Protein AF-A0A4Q5MV81-F1 (afdb_monomer_lite)

InterPro domains:
  IPR012912 Plasmid pRiA4b, Orf3-like domain [PF07929] (51-130)
  IPR012912 Plasmid pRiA4b, Orf3-like domain [PTHR41878] (57-135)
  IPR024047 MM3350-like superfamily [G3DSA:3.10.290.30] (49-164)
  IPR024047 MM3350-like superfamily [SSF159941] (28-136)

pLDDT: mean 75.45, std 16.91, range [27.09, 96.25]

Secondary structure (DSSP, 8-state):
-PPPP-------PPPP--PPPPPSS-EEEEEEEEETT-SS--EEEEEEEGGGTGGGT--STT-EEEEEE-TTTTEEEEEEEEEEEEPPTT--SEEEEEEESPPPPTTS-HHHHHHHHHHHHH-GGGS-HHHHHHHHHHHHHH-TTS-HHHHHHHTT---HHHHHHHHTSPPPPHHHHHHHHH--STTHHHHHHHHHHTTTTS-----HHHHTTTT------------

Sequence (227 aa):
MTPRDDEPDGSREAVPSRRRTPRGEPATYRITVDLDDAEPRIWRQLAVASSLRLDALLHDVGDTLLYAYDFGDGWDHTVRLDEVLPLPDGGAPARCTAGARACPPEDCGGTGGYEDLLAAAADPARLDPDERAELDHRLAHYFPSVPRSGIAAAATEFDLDQVNTLLARPPMPKPLADLLVRAHGPGAGDLIDLIERAGLDGPVLLDTAAAARDGVTFARAALQTWP

Structure (mmCIF, N/CA/C/O backbone):
data_AF-A0A4Q5MV81-F1
#
_entry.id   AF-A0A4Q5MV81-F1
#
loop_
_atom_site.group_PDB
_atom_site.id
_atom_site.type_symbol
_atom_site.label_atom_id
_atom_site.label_alt_id
_atom_site.label_comp_id
_atom_site.label_asym_id
_atom_site.label_entity_id
_atom_site.label_seq_id
_atom_site.pdbx_PDB_ins_code
_atom_site.Cartn_x
_atom_site.Cartn_y
_atom_site.Cartn_z
_atom_site.occupancy
_atom_site.B_iso_or_equiv
_atom_site.auth_seq_id
_atom_site.auth_comp_id
_atom_site.auth_asym_id
_atom_site.auth_atom_id
_atom_site.pdbx_PDB_model_num
ATOM 1 N N . MET A 1 1 ? -49.884 47.181 -10.992 1.00 42.97 1 MET A N 1
ATOM 2 C CA . MET A 1 1 ? -48.639 46.857 -10.271 1.00 42.97 1 MET A CA 1
ATOM 3 C C . MET A 1 1 ? -49.020 45.870 -9.182 1.00 42.97 1 MET A C 1
ATOM 5 O O . MET A 1 1 ? -49.426 46.280 -8.107 1.00 42.97 1 MET A O 1
ATOM 9 N N . THR A 1 2 ? -49.071 44.587 -9.532 1.00 40.00 2 THR A N 1
ATOM 10 C CA . THR A 1 2 ? -49.373 43.483 -8.612 1.00 40.00 2 THR A CA 1
ATOM 11 C C . THR A 1 2 ? -48.047 42.894 -8.122 1.00 40.00 2 THR A C 1
ATOM 13 O O . THR A 1 2 ? -47.144 42.739 -8.950 1.00 40.00 2 THR A O 1
ATOM 16 N N . PRO A 1 3 ? -47.883 42.621 -6.816 1.00 43.41 3 PRO A N 1
ATOM 17 C CA . PRO A 1 3 ? -46.678 41.979 -6.299 1.00 43.41 3 PRO A CA 1
ATOM 18 C C . PRO A 1 3 ? -46.546 40.574 -6.895 1.00 43.41 3 PRO A C 1
ATOM 20 O O . PRO A 1 3 ? -47.551 39.892 -7.079 1.00 43.41 3 PRO A O 1
ATOM 23 N N . ARG A 1 4 ? -45.320 40.173 -7.243 1.00 42.75 4 ARG A N 1
ATOM 24 C CA . ARG A 1 4 ? -45.002 38.774 -7.544 1.00 42.75 4 ARG A CA 1
ATOM 25 C C . ARG A 1 4 ? -44.948 38.032 -6.216 1.00 42.75 4 ARG A C 1
ATOM 27 O O . ARG A 1 4 ? -44.213 38.460 -5.332 1.00 42.75 4 ARG A O 1
ATOM 34 N N . ASP A 1 5 ? -45.744 36.979 -6.107 1.00 41.53 5 ASP A N 1
ATOM 35 C CA . ASP A 1 5 ? -45.699 36.037 -4.999 1.00 41.53 5 ASP A CA 1
ATOM 36 C C . ASP A 1 5 ? -44.308 35.386 -4.942 1.00 41.53 5 ASP A C 1
ATOM 38 O O . ASP A 1 5 ? -43.823 34.843 -5.938 1.00 41.53 5 ASP A O 1
ATOM 42 N N . ASP A 1 6 ? -43.659 35.496 -3.782 1.00 47.59 6 ASP A N 1
ATOM 43 C CA . ASP A 1 6 ? -42.468 34.731 -3.425 1.00 47.59 6 ASP A CA 1
ATOM 44 C C . ASP A 1 6 ? -42.883 33.261 -3.256 1.00 47.59 6 ASP A C 1
ATOM 46 O O . ASP A 1 6 ? -43.523 32.893 -2.266 1.00 47.59 6 ASP A O 1
ATOM 50 N N . GLU A 1 7 ? -42.540 32.411 -4.225 1.00 47.38 7 GLU A N 1
ATOM 51 C CA . GLU A 1 7 ? -42.587 30.964 -4.016 1.00 47.38 7 GLU A CA 1
ATOM 52 C C . GLU A 1 7 ? -41.497 30.559 -3.010 1.00 47.38 7 GLU A C 1
ATOM 54 O O . GLU A 1 7 ? -40.344 30.984 -3.147 1.00 47.38 7 GLU A O 1
ATOM 59 N N . PRO A 1 8 ? -41.821 29.743 -1.992 1.00 45.56 8 PRO A N 1
ATOM 60 C CA . PRO A 1 8 ? -40.837 29.293 -1.026 1.00 45.56 8 PRO A CA 1
ATOM 61 C C . PRO A 1 8 ? -39.854 28.328 -1.697 1.00 45.56 8 PRO A C 1
ATOM 63 O O . PRO A 1 8 ? -40.254 27.302 -2.247 1.00 45.56 8 PRO A O 1
ATOM 66 N N . ASP A 1 9 ? -38.567 28.678 -1.619 1.00 52.47 9 ASP A N 1
ATOM 67 C CA . ASP A 1 9 ? -37.417 27.854 -2.000 1.00 52.47 9 ASP A CA 1
ATOM 68 C C . ASP A 1 9 ? -37.585 26.443 -1.426 1.00 52.47 9 ASP A C 1
ATOM 70 O O . ASP A 1 9 ? -37.546 26.229 -0.208 1.00 52.47 9 ASP A O 1
ATOM 74 N N . GLY A 1 10 ? -37.863 25.501 -2.332 1.00 43.62 10 GLY A N 1
ATOM 75 C CA . GLY A 1 10 ? -38.057 24.096 -2.035 1.00 43.62 10 GLY A CA 1
ATOM 76 C C . GLY A 1 10 ? -36.890 23.596 -1.204 1.00 43.62 10 GLY A C 1
ATOM 77 O O . GLY A 1 10 ? -3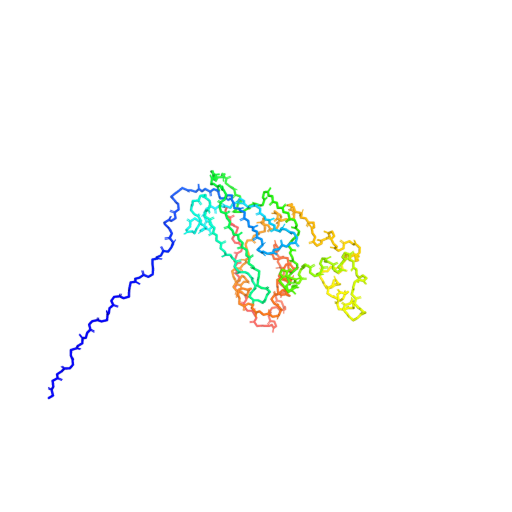5.740 23.621 -1.636 1.00 43.62 10 GLY A O 1
ATOM 78 N N . SER A 1 11 ? -37.219 23.155 0.007 1.00 46.66 11 SER A N 1
ATOM 79 C CA . SER A 1 11 ? -36.346 22.462 0.943 1.00 46.66 11 SER A CA 1
ATOM 80 C C . SER A 1 11 ? -35.286 21.638 0.212 1.00 46.66 11 SER A C 1
ATOM 82 O O . SER A 1 11 ? -35.597 20.584 -0.346 1.00 46.66 11 SER A O 1
ATOM 84 N N . ARG A 1 12 ? -34.031 22.106 0.232 1.00 47.88 12 ARG A N 1
ATOM 85 C CA . ARG A 1 12 ? -32.875 21.262 -0.075 1.00 47.88 12 ARG A CA 1
ATOM 86 C C . ARG A 1 12 ? -32.923 20.088 0.894 1.00 47.88 12 ARG A C 1
ATOM 88 O O . ARG A 1 12 ? -32.571 20.244 2.063 1.00 47.88 12 ARG A O 1
ATOM 95 N N . GLU A 1 13 ? -33.403 18.940 0.426 1.00 45.94 13 GLU A N 1
ATOM 96 C CA . GLU A 1 13 ? -33.268 17.684 1.154 1.00 45.94 13 GLU A CA 1
ATOM 97 C C . GLU A 1 13 ? -31.787 17.509 1.483 1.00 45.94 13 GLU A C 1
ATOM 99 O O . GLU A 1 13 ? -30.923 17.517 0.601 1.00 45.94 13 GLU A O 1
ATOM 104 N N . ALA A 1 14 ? -31.484 17.442 2.778 1.00 46.22 14 ALA A N 1
ATOM 105 C CA . ALA A 1 14 ? -30.131 17.213 3.240 1.00 46.22 14 ALA A CA 1
ATOM 106 C C . ALA A 1 14 ? -29.665 15.873 2.665 1.00 46.22 14 ALA A C 1
ATOM 108 O O . ALA A 1 14 ? -30.310 14.848 2.890 1.00 46.22 14 ALA A O 1
ATOM 109 N N . VAL A 1 15 ? -28.552 15.884 1.923 1.00 50.09 15 VAL A N 1
ATOM 110 C CA . VAL A 1 15 ? -27.925 14.654 1.430 1.00 50.09 15 VAL A CA 1
ATOM 111 C C . VAL A 1 15 ? -27.736 13.733 2.638 1.00 50.09 15 VAL A C 1
ATOM 113 O O . VAL A 1 15 ? -27.085 14.153 3.602 1.00 50.09 15 VAL A O 1
ATOM 116 N N . PRO A 1 16 ? -28.320 12.521 2.647 1.00 45.12 16 PRO A N 1
ATOM 117 C CA . PRO A 1 16 ? -28.262 11.664 3.813 1.00 45.12 16 PRO A CA 1
ATOM 118 C C . PRO A 1 16 ? -26.800 11.387 4.139 1.00 45.12 16 PRO A C 1
ATOM 120 O O . PRO A 1 16 ? -26.030 10.879 3.320 1.00 45.12 16 PRO A O 1
ATOM 123 N N . SER A 1 17 ? -26.418 11.767 5.353 1.00 56.69 17 SER A N 1
ATOM 124 C CA . SER A 1 17 ? -25.126 11.436 5.925 1.00 56.69 17 SER A CA 1
ATOM 125 C C . SER A 1 17 ? -24.959 9.917 5.879 1.00 56.69 17 SER A C 1
ATOM 127 O O . SER A 1 17 ? -25.587 9.202 6.655 1.00 56.69 17 SER A O 1
ATOM 129 N N . ARG A 1 18 ? -24.082 9.418 4.997 1.00 60.47 18 ARG A N 1
ATOM 130 C CA . ARG A 1 18 ? -23.662 8.003 4.989 1.00 60.47 18 ARG A CA 1
ATOM 131 C C . ARG A 1 18 ? -22.844 7.628 6.231 1.00 60.47 18 ARG A C 1
ATOM 133 O O . ARG A 1 18 ? -22.538 6.458 6.423 1.00 60.47 18 ARG A O 1
ATOM 140 N N . ARG A 1 19 ? -22.472 8.611 7.061 1.00 58.44 19 ARG A N 1
ATOM 141 C CA . ARG A 1 19 ? -21.721 8.387 8.298 1.00 58.44 19 ARG A CA 1
ATOM 142 C C . ARG A 1 19 ? -22.642 7.763 9.333 1.00 58.44 19 ARG A C 1
ATOM 144 O O . ARG A 1 19 ? -23.637 8.372 9.730 1.00 58.44 19 ARG A O 1
ATOM 151 N N . ARG A 1 20 ? -22.289 6.552 9.748 1.00 69.62 20 ARG A N 1
ATOM 152 C CA . ARG A 1 20 ? -22.959 5.825 10.826 1.00 69.62 20 ARG A CA 1
ATOM 153 C C . ARG A 1 20 ? -22.463 6.330 12.180 1.00 69.62 20 ARG A C 1
ATOM 155 O O . ARG A 1 20 ? -21.411 6.969 12.274 1.00 69.62 20 ARG A O 1
ATOM 162 N N . THR A 1 21 ? -23.238 6.069 13.229 1.00 72.62 21 THR A N 1
ATOM 163 C CA . THR A 1 21 ? -22.796 6.356 14.597 1.00 72.62 21 THR A CA 1
ATOM 164 C C . THR A 1 21 ? -21.586 5.470 14.926 1.00 72.62 21 THR A C 1
ATOM 166 O O . THR A 1 21 ? -21.658 4.270 14.662 1.00 72.62 21 THR A O 1
ATOM 169 N N . PRO A 1 22 ? -20.499 6.033 15.490 1.00 70.88 22 PRO A N 1
ATOM 170 C CA . PRO A 1 22 ? -19.331 5.271 15.942 1.00 70.88 22 PRO A CA 1
ATOM 171 C C . PRO A 1 22 ? -19.699 4.121 16.890 1.00 70.88 22 PRO A C 1
ATOM 173 O O . PRO A 1 22 ? -20.702 4.205 17.609 1.00 70.88 22 PRO A O 1
ATOM 176 N N . ARG A 1 23 ? -18.877 3.065 16.938 1.00 72.56 23 ARG A N 1
ATOM 177 C CA . ARG A 1 23 ? -19.124 1.933 17.850 1.00 72.56 23 ARG A CA 1
ATOM 178 C C . ARG A 1 23 ? -18.952 2.365 19.308 1.00 72.56 23 ARG A C 1
ATOM 180 O O . ARG A 1 23 ? -18.064 3.142 19.643 1.00 72.56 23 ARG A O 1
ATOM 187 N N . GLY A 1 24 ? -19.798 1.817 20.183 1.00 76.06 24 GLY A N 1
ATOM 188 C CA . GLY A 1 24 ? -19.735 2.080 21.625 1.00 76.06 24 GLY A CA 1
ATOM 189 C C . GLY A 1 24 ? -18.599 1.347 22.348 1.00 76.06 24 GLY A C 1
ATOM 190 O O . GLY A 1 24 ? -18.092 1.852 23.344 1.00 76.06 24 GLY A O 1
ATOM 191 N N . GLU A 1 25 ? -18.182 0.184 21.839 1.00 81.69 25 GLU A N 1
ATOM 192 C CA . GLU A 1 25 ? -17.104 -0.634 22.410 1.00 81.69 25 GLU A CA 1
ATOM 193 C C . GLU A 1 25 ? -15.893 -0.687 21.458 1.00 81.69 25 GLU A C 1
ATOM 195 O O . GLU A 1 25 ? -16.092 -0.846 20.244 1.00 81.69 25 GLU A O 1
ATOM 200 N N . PRO A 1 26 ? -14.649 -0.579 21.972 1.00 84.19 26 PRO A N 1
ATOM 201 C CA . PRO A 1 26 ? -13.437 -0.733 21.169 1.00 84.19 26 PRO A CA 1
ATOM 202 C C . PRO A 1 26 ? -13.342 -2.118 20.520 1.00 84.19 26 PRO A C 1
ATOM 204 O O . PRO A 1 26 ? -13.618 -3.135 21.152 1.00 84.19 26 PRO A O 1
ATOM 207 N N . ALA A 1 27 ? -12.902 -2.160 19.266 1.00 86.12 27 ALA A N 1
ATOM 208 C CA . ALA A 1 27 ? -12.723 -3.394 18.512 1.00 86.12 27 ALA A CA 1
ATOM 209 C C . ALA A 1 27 ? -11.489 -3.313 17.603 1.00 86.12 27 ALA A C 1
ATOM 211 O O . ALA A 1 27 ? -10.970 -2.233 17.322 1.00 86.12 27 ALA A O 1
ATOM 212 N N . THR A 1 28 ? -11.039 -4.464 17.119 1.00 87.50 28 THR A N 1
ATOM 213 C CA . THR A 1 28 ? -10.080 -4.581 16.022 1.00 87.50 28 THR A CA 1
ATOM 214 C C . THR A 1 28 ? -10.826 -4.939 14.745 1.00 87.50 28 THR A C 1
ATOM 216 O O . THR A 1 28 ? -11.588 -5.899 14.702 1.00 87.50 28 THR A O 1
ATOM 219 N N . TYR A 1 29 ? -10.588 -4.187 13.683 1.00 88.31 29 TYR A N 1
ATOM 220 C CA . TYR A 1 29 ? -11.053 -4.477 12.337 1.00 88.31 29 TYR A CA 1
ATOM 221 C C . TYR A 1 29 ? -9.977 -5.212 11.571 1.00 88.31 29 TYR A C 1
ATOM 223 O O . TYR A 1 29 ? -8.864 -4.715 11.434 1.00 88.31 29 TYR A O 1
ATOM 231 N N . ARG A 1 30 ? -10.311 -6.384 11.043 1.00 92.75 30 ARG A N 1
ATOM 232 C CA . ARG A 1 30 ? -9.493 -7.045 10.038 1.00 92.75 30 ARG A CA 1
ATOM 233 C C . ARG A 1 30 ? -9.977 -6.578 8.676 1.00 92.75 30 ARG A C 1
ATOM 235 O O . ARG A 1 30 ? -11.079 -6.934 8.264 1.00 92.75 30 ARG A O 1
ATOM 242 N N . ILE A 1 31 ? -9.173 -5.762 8.011 1.00 92.44 31 ILE A N 1
ATOM 243 C CA . ILE A 1 31 ? -9.464 -5.220 6.688 1.00 92.44 31 ILE A CA 1
ATOM 244 C C . ILE A 1 31 ? -8.526 -5.818 5.645 1.00 92.44 31 ILE A C 1
ATOM 246 O O . ILE A 1 31 ? -7.359 -6.074 5.941 1.00 92.44 31 ILE A O 1
ATOM 250 N N . THR A 1 32 ? -9.017 -6.005 4.428 1.00 95.44 32 THR A N 1
ATOM 251 C CA . THR A 1 32 ? -8.178 -6.226 3.248 1.00 95.44 32 THR A CA 1
ATOM 252 C C . THR A 1 32 ? -8.108 -4.929 2.456 1.00 95.44 32 THR A C 1
ATOM 254 O O . THR A 1 32 ? -9.134 -4.287 2.260 1.00 95.44 32 THR A O 1
ATOM 257 N N . VAL A 1 33 ? -6.907 -4.549 2.036 1.00 93.62 33 VAL A N 1
ATOM 258 C CA . VAL A 1 33 ? -6.652 -3.454 1.101 1.00 93.62 33 VAL A CA 1
ATOM 259 C C . VAL A 1 33 ? -6.071 -4.061 -0.164 1.00 93.62 33 VAL A C 1
ATOM 261 O O . VAL A 1 33 ? -5.050 -4.746 -0.085 1.00 93.62 33 VAL A O 1
ATOM 264 N N . ASP A 1 34 ? -6.696 -3.844 -1.306 1.00 93.69 34 ASP A N 1
ATOM 265 C CA . ASP A 1 34 ? -6.202 -4.289 -2.602 1.00 93.69 34 ASP A CA 1
ATOM 266 C C . ASP A 1 34 ? -6.141 -3.162 -3.617 1.00 93.69 34 ASP A C 1
ATOM 268 O O . ASP A 1 34 ? -6.904 -2.210 -3.533 1.00 93.69 34 ASP A O 1
ATOM 272 N N . LEU A 1 35 ? -5.173 -3.269 -4.524 1.00 90.38 35 LEU A N 1
ATOM 273 C CA . LEU A 1 35 ? -4.995 -2.333 -5.621 1.00 90.38 35 LEU A CA 1
ATOM 274 C C . LEU A 1 35 ? -5.846 -2.795 -6.803 1.00 90.38 35 LEU A C 1
ATOM 276 O O . LEU A 1 35 ? -5.684 -3.931 -7.265 1.00 90.38 35 LEU A O 1
ATOM 280 N N . ASP A 1 36 ? -6.753 -1.934 -7.247 1.00 87.56 36 ASP A N 1
ATOM 281 C CA . ASP A 1 36 ? -7.665 -2.228 -8.343 1.00 87.56 36 ASP A CA 1
ATOM 282 C C . ASP A 1 36 ? -6.889 -2.311 -9.670 1.00 87.56 36 ASP A C 1
ATOM 284 O O . ASP A 1 36 ? -5.847 -1.680 -9.861 1.00 87.56 36 ASP A O 1
ATOM 288 N N . ASP A 1 37 ? -7.375 -3.175 -10.563 1.00 87.62 37 ASP A N 1
ATOM 289 C CA . ASP A 1 37 ? -6.822 -3.461 -11.895 1.00 87.62 37 ASP A CA 1
ATOM 290 C C . ASP A 1 37 ? -5.381 -4.001 -11.945 1.00 87.62 37 ASP A C 1
ATOM 292 O O . ASP A 1 37 ? -4.889 -4.302 -13.026 1.00 87.62 37 ASP A O 1
ATOM 296 N N . ALA A 1 38 ? -4.708 -4.184 -10.805 1.00 86.12 38 ALA A N 1
ATOM 297 C CA . ALA A 1 38 ? -3.328 -4.655 -10.775 1.00 86.12 38 ALA A CA 1
ATOM 298 C C . ALA A 1 38 ? -3.203 -6.139 -11.127 1.00 86.12 38 ALA A C 1
ATOM 300 O O . ALA A 1 38 ? -3.615 -7.018 -10.354 1.00 86.12 38 ALA A O 1
ATOM 301 N N . GLU A 1 39 ? -2.531 -6.430 -12.241 1.00 82.62 39 GLU A N 1
ATOM 302 C CA . GLU A 1 39 ? -2.215 -7.784 -12.655 1.00 82.62 39 GLU A CA 1
ATOM 303 C C . GLU A 1 39 ? -0.718 -8.108 -12.542 1.00 82.62 39 GLU A C 1
ATOM 305 O O . GLU A 1 39 ? 0.131 -7.531 -13.220 1.00 82.62 39 GLU A O 1
ATOM 310 N N . PRO A 1 40 ? -0.346 -9.114 -11.729 1.00 81.50 40 PRO A N 1
ATOM 311 C CA . PRO A 1 40 ? -1.187 -9.918 -10.837 1.00 81.50 40 PRO A CA 1
ATOM 312 C C . PRO A 1 40 ? -1.459 -9.216 -9.490 1.00 81.50 40 PRO A C 1
ATOM 314 O O . PRO A 1 40 ? -0.603 -8.498 -8.979 1.00 81.50 40 PRO A O 1
ATOM 317 N N . ARG A 1 41 ? -2.607 -9.530 -8.867 1.00 90.69 41 ARG A N 1
ATOM 318 C CA . ARG A 1 41 ? -3.162 -8.851 -7.675 1.00 90.69 41 ARG A CA 1
ATOM 319 C C . ARG A 1 41 ? -2.145 -8.509 -6.580 1.00 90.69 41 ARG A C 1
ATOM 321 O O . ARG A 1 41 ? -1.522 -9.409 -6.002 1.00 90.69 41 ARG A O 1
ATOM 328 N N . ILE A 1 42 ? -2.103 -7.231 -6.208 1.00 90.25 42 ILE A N 1
ATOM 329 C CA . ILE A 1 42 ? -1.347 -6.680 -5.073 1.00 90.25 42 ILE A CA 1
ATOM 330 C C . ILE A 1 42 ? -2.318 -6.383 -3.925 1.00 90.25 42 ILE A C 1
ATOM 332 O O . ILE A 1 42 ? -3.347 -5.744 -4.134 1.00 90.25 42 ILE A O 1
ATOM 336 N N . TRP A 1 43 ? -2.032 -6.872 -2.711 1.00 96.00 43 TRP A N 1
ATOM 337 C CA . TRP A 1 43 ? -2.953 -6.699 -1.574 1.00 96.00 43 TRP A CA 1
ATOM 338 C C . TRP A 1 43 ? -2.292 -6.852 -0.196 1.00 96.00 43 TRP A C 1
ATOM 340 O O . TRP A 1 43 ? -1.236 -7.480 -0.056 1.00 96.00 43 TRP A O 1
ATOM 350 N N . ARG A 1 44 ? -2.942 -6.311 0.841 1.00 95.25 44 ARG A N 1
ATOM 351 C CA . ARG A 1 44 ? -2.574 -6.396 2.266 1.00 95.25 44 ARG A CA 1
ATOM 352 C C . ARG A 1 44 ? -3.784 -6.759 3.116 1.00 95.25 44 ARG A C 1
ATOM 354 O O . ARG A 1 44 ? -4.889 -6.318 2.833 1.00 95.25 44 ARG A O 1
ATOM 361 N N . GLN A 1 45 ? -3.567 -7.490 4.203 1.00 95.25 45 GLN A N 1
ATOM 362 C CA . GLN A 1 45 ? -4.534 -7.613 5.289 1.00 95.25 45 GLN A CA 1
ATOM 363 C C . GLN A 1 45 ? -3.990 -6.933 6.538 1.00 95.25 45 GLN A C 1
ATOM 365 O O . GLN A 1 45 ? -2.850 -7.176 6.945 1.00 95.25 45 GLN A O 1
ATOM 370 N N . LEU A 1 46 ? -4.812 -6.076 7.133 1.00 92.00 46 LEU A N 1
ATOM 371 C CA . LEU A 1 46 ? -4.466 -5.252 8.279 1.00 92.00 46 LEU A CA 1
ATOM 372 C C . LEU A 1 46 ? -5.447 -5.521 9.420 1.00 92.00 46 LEU A C 1
ATOM 374 O O . LEU A 1 46 ? -6.654 -5.568 9.212 1.00 92.00 46 LEU A O 1
ATOM 378 N N . ALA A 1 47 ? -4.930 -5.655 10.634 1.00 89.75 47 ALA A N 1
ATOM 379 C CA . ALA A 1 47 ? -5.687 -5.556 11.872 1.00 89.75 47 ALA A CA 1
ATOM 380 C C . ALA A 1 47 ? -5.565 -4.117 12.387 1.00 89.75 47 ALA A C 1
ATOM 382 O O . ALA A 1 47 ? -4.458 -3.681 12.691 1.00 89.75 47 ALA A O 1
ATOM 383 N N . VAL A 1 48 ? -6.671 -3.380 12.458 1.00 87.62 48 VAL A N 1
ATOM 384 C CA . VAL A 1 48 ? -6.714 -1.935 12.720 1.00 87.62 48 VAL A CA 1
ATOM 385 C C . VAL A 1 48 ? -7.644 -1.643 13.893 1.00 87.62 48 VAL A C 1
ATOM 387 O O . VAL A 1 48 ? -8.748 -2.175 13.954 1.00 87.62 48 VAL A O 1
ATOM 390 N N . ALA A 1 49 ? -7.236 -0.807 14.844 1.00 83.19 49 ALA A N 1
ATOM 391 C CA . ALA A 1 49 ? -8.105 -0.424 15.955 1.00 83.19 49 ALA A CA 1
ATOM 392 C C . ALA A 1 49 ? -9.281 0.447 15.472 1.00 83.19 49 ALA A C 1
ATOM 394 O O . ALA A 1 49 ? -9.094 1.401 14.714 1.00 83.19 49 ALA A O 1
ATOM 395 N N . SER A 1 50 ? -10.495 0.182 15.964 1.00 78.75 50 SER A N 1
ATOM 396 C CA . SER A 1 50 ? -11.706 0.943 15.613 1.00 78.75 50 SER A CA 1
ATOM 397 C C . SER A 1 50 ? -11.620 2.425 16.006 1.00 78.75 50 SER A C 1
ATOM 399 O O . SER A 1 50 ? -12.296 3.267 15.420 1.00 78.75 50 SER A O 1
ATOM 401 N N . SER A 1 51 ? -10.735 2.773 16.946 1.00 74.56 51 SER A N 1
ATOM 402 C CA . SER A 1 51 ? -10.442 4.151 17.358 1.00 74.56 51 SER A CA 1
ATOM 403 C C . SER A 1 51 ? -9.848 5.025 16.247 1.00 74.56 51 SER A C 1
ATOM 405 O O . SER A 1 51 ? -9.932 6.250 16.342 1.00 74.56 51 SER A O 1
ATOM 407 N N . LEU A 1 52 ? -9.331 4.436 15.159 1.00 68.88 52 LEU A N 1
ATOM 408 C CA . LEU A 1 52 ? -8.860 5.156 13.967 1.00 68.88 52 LEU A CA 1
ATOM 409 C C . LEU A 1 52 ? -9.997 5.734 13.099 1.00 68.88 52 LEU A C 1
ATOM 411 O O . LEU A 1 52 ? -9.774 6.130 11.960 1.00 68.88 52 LEU A O 1
ATOM 415 N N . ARG A 1 53 ? -11.222 5.820 13.638 1.00 72.94 53 ARG A N 1
ATOM 416 C CA . ARG A 1 53 ? -12.428 6.397 13.010 1.00 72.94 53 ARG A CA 1
ATOM 417 C C . ARG A 1 53 ? -12.890 5.692 11.734 1.00 72.94 53 ARG A C 1
ATOM 419 O O . ARG A 1 53 ? -13.825 6.165 11.086 1.00 72.94 53 ARG A O 1
ATOM 426 N N . LEU A 1 54 ? -12.288 4.547 11.404 1.00 72.25 54 LEU A N 1
ATOM 427 C CA . LEU A 1 54 ? -12.796 3.638 10.378 1.00 72.25 54 LEU A CA 1
ATOM 428 C C . LEU A 1 54 ? -14.199 3.142 10.728 1.00 72.25 54 LEU A C 1
ATOM 430 O O . LEU A 1 54 ? -14.984 2.891 9.828 1.00 72.25 54 LEU A O 1
ATOM 434 N N . ASP A 1 55 ? -14.545 3.082 12.013 1.00 69.94 55 ASP A N 1
ATOM 435 C CA . ASP A 1 55 ? -15.850 2.644 12.514 1.00 69.94 55 ASP A CA 1
ATOM 436 C C . ASP A 1 55 ? -17.034 3.509 12.060 1.00 69.94 55 ASP A C 1
ATOM 438 O O . ASP A 1 55 ? -18.176 3.052 12.054 1.00 69.94 55 ASP A O 1
ATOM 442 N N . ALA A 1 56 ? -16.771 4.746 11.632 1.00 72.19 56 ALA A N 1
ATOM 443 C CA . ALA A 1 56 ? -17.781 5.629 11.059 1.00 72.19 56 ALA A CA 1
ATOM 444 C C . ALA A 1 56 ? -18.083 5.346 9.572 1.00 72.19 56 ALA A C 1
ATOM 446 O O . ALA A 1 56 ? -19.096 5.839 9.063 1.00 72.19 56 ALA A O 1
ATOM 447 N N . LEU A 1 57 ? -17.203 4.612 8.876 1.00 76.25 57 LEU A N 1
ATOM 448 C CA . LEU A 1 57 ? -17.288 4.323 7.435 1.00 76.25 57 LEU A CA 1
ATOM 449 C C . LEU A 1 57 ? -17.434 2.824 7.135 1.00 76.25 57 LEU A C 1
ATOM 451 O O . LEU A 1 57 ? -18.192 2.465 6.242 1.00 76.25 57 LEU A O 1
ATOM 455 N N . LEU A 1 58 ? -16.732 1.975 7.885 1.00 83.38 58 LEU A N 1
ATOM 456 C CA . LEU A 1 58 ? -16.724 0.519 7.797 1.00 83.38 58 LEU A CA 1
ATOM 457 C C . LEU A 1 58 ? -17.239 -0.031 9.131 1.00 83.38 58 LEU A C 1
ATOM 459 O O . LEU A 1 58 ? -16.505 -0.079 10.117 1.00 83.38 58 LEU A O 1
ATOM 463 N N . HIS A 1 59 ? -18.518 -0.386 9.184 1.00 81.00 59 HIS A N 1
ATOM 464 C CA . HIS A 1 59 ? -19.186 -0.796 10.418 1.00 81.00 59 HIS A CA 1
ATOM 465 C C . HIS A 1 59 ? -19.518 -2.291 10.427 1.00 81.00 59 HIS A C 1
ATOM 467 O O . HIS A 1 59 ? -19.309 -2.958 11.446 1.00 81.00 59 HIS A O 1
ATOM 473 N N . ASP A 1 60 ? -20.019 -2.810 9.306 1.00 86.56 60 ASP A N 1
ATOM 474 C CA . ASP A 1 60 ? -20.454 -4.195 9.157 1.00 86.56 60 ASP A CA 1
ATOM 475 C C . ASP A 1 60 ? -19.462 -4.989 8.300 1.00 86.56 60 ASP A C 1
ATOM 477 O O . ASP A 1 60 ? -18.853 -4.466 7.367 1.00 86.56 60 ASP A O 1
ATOM 481 N N . VAL A 1 61 ? -19.300 -6.280 8.603 1.00 91.31 61 VAL A N 1
ATOM 482 C CA . VAL A 1 61 ? -18.488 -7.177 7.768 1.00 91.31 61 VAL A CA 1
ATOM 483 C C . VAL A 1 61 ? -19.027 -7.168 6.338 1.00 91.31 61 VAL A C 1
ATOM 485 O O . VAL A 1 61 ? -20.219 -7.374 6.116 1.00 91.31 61 VAL A O 1
ATOM 488 N N . GLY A 1 62 ? -18.131 -6.951 5.379 1.00 90.31 62 GLY A N 1
ATOM 489 C CA . GLY A 1 62 ? -18.452 -6.771 3.968 1.00 90.31 62 GLY A CA 1
ATOM 490 C C . GLY A 1 62 ? -18.543 -5.310 3.522 1.00 90.31 62 GLY A C 1
ATOM 491 O O . GLY A 1 62 ? -18.565 -5.084 2.315 1.00 90.31 62 GLY A O 1
ATOM 492 N N . ASP A 1 63 ? -18.546 -4.332 4.438 1.00 91.19 63 ASP A N 1
ATOM 493 C CA . ASP A 1 63 ? -18.444 -2.916 4.069 1.00 91.19 63 ASP A CA 1
ATOM 494 C C . ASP A 1 63 ? -17.144 -2.670 3.281 1.00 91.19 63 ASP A C 1
ATOM 496 O O . ASP A 1 63 ? -16.073 -3.181 3.630 1.00 91.19 63 ASP A O 1
ATOM 500 N N . THR A 1 64 ? -17.247 -1.869 2.219 1.00 92.25 64 THR A N 1
ATOM 501 C CA . THR A 1 64 ? -16.140 -1.518 1.321 1.00 92.25 64 THR A CA 1
ATOM 502 C C . THR A 1 64 ? -15.993 -0.008 1.184 1.00 92.25 64 THR A C 1
ATOM 504 O O . THR A 1 64 ? -16.987 0.714 1.072 1.00 92.25 64 THR A O 1
ATOM 507 N N . LEU A 1 65 ? -14.753 0.463 1.105 1.00 90.44 65 LEU A N 1
ATOM 508 C CA . LEU A 1 65 ? -14.383 1.840 0.810 1.00 90.44 65 LEU A CA 1
ATOM 509 C C . LEU A 1 65 ? -13.403 1.857 -0.362 1.00 90.44 65 LEU A C 1
ATOM 511 O O . LEU A 1 65 ? -12.448 1.092 -0.365 1.00 90.44 65 LEU A O 1
ATOM 515 N N . LEU A 1 66 ? -13.635 2.748 -1.323 1.00 88.94 66 LEU A N 1
ATOM 516 C CA . LEU A 1 66 ? -12.659 3.059 -2.362 1.00 88.94 66 LEU A CA 1
ATOM 517 C C . LEU A 1 66 ? -11.746 4.180 -1.860 1.00 88.94 66 LEU A C 1
ATOM 519 O O . LEU A 1 66 ? -12.229 5.207 -1.369 1.00 88.94 66 LEU A O 1
ATOM 523 N N . TYR A 1 67 ? -10.445 3.977 -1.981 1.00 86.44 67 TYR A N 1
ATOM 524 C CA . TYR A 1 67 ? -9.413 4.937 -1.641 1.00 86.44 67 TYR A CA 1
ATOM 525 C C . TYR A 1 67 ? -8.573 5.233 -2.883 1.00 86.44 67 TYR A C 1
ATOM 527 O O . TYR A 1 67 ? -7.668 4.482 -3.227 1.00 86.44 67 TYR A O 1
ATOM 535 N N . ALA A 1 68 ? -8.895 6.347 -3.537 1.00 85.25 68 ALA A N 1
ATOM 536 C CA . ALA A 1 68 ? -8.084 6.896 -4.612 1.00 85.25 68 ALA A CA 1
ATOM 537 C C . ALA A 1 68 ? -6.870 7.617 -4.009 1.00 85.25 68 ALA A C 1
ATOM 539 O O . ALA A 1 68 ? -7.023 8.555 -3.215 1.00 85.25 68 ALA A O 1
ATOM 540 N N . TYR A 1 69 ? -5.682 7.165 -4.384 1.00 81.19 69 TYR A N 1
ATOM 541 C CA . TYR A 1 69 ? -4.386 7.706 -4.001 1.00 81.19 69 TYR A CA 1
ATOM 542 C C . TYR A 1 69 ? -3.642 8.176 -5.246 1.00 81.19 69 TYR A C 1
ATOM 544 O O . TYR A 1 69 ? -3.811 7.595 -6.309 1.00 81.19 69 TYR A O 1
ATOM 552 N N . ASP A 1 70 ? -2.843 9.233 -5.086 1.00 73.50 70 ASP A N 1
ATOM 553 C CA . ASP A 1 70 ? -2.088 9.882 -6.157 1.00 73.50 70 ASP A CA 1
ATOM 554 C C . ASP A 1 70 ? -2.937 10.203 -7.400 1.00 73.50 70 ASP A C 1
ATOM 556 O O . ASP A 1 70 ? -3.121 9.396 -8.301 1.00 73.50 70 ASP A O 1
ATOM 560 N N . PHE A 1 71 ? -3.459 11.426 -7.486 1.00 75.25 71 PHE A N 1
ATOM 561 C CA . PHE A 1 71 ? -4.261 11.829 -8.647 1.00 75.25 71 PHE A CA 1
ATOM 562 C C . PHE A 1 71 ? -3.447 12.006 -9.940 1.00 75.25 71 PHE A C 1
ATOM 564 O O . PHE A 1 71 ? -4.049 12.295 -10.975 1.00 75.25 71 PHE A O 1
ATOM 571 N N . GLY A 1 72 ? -2.116 11.886 -9.887 1.00 78.19 72 GLY A N 1
ATOM 572 C CA . GLY A 1 72 ? -1.272 11.770 -11.072 1.00 78.19 72 GLY A CA 1
ATOM 573 C C . GLY A 1 72 ? -1.372 10.371 -11.671 1.00 78.19 72 GLY A C 1
ATOM 574 O O . GLY A 1 72 ? -1.886 10.220 -12.779 1.00 78.19 72 GLY A O 1
ATOM 575 N N . ASP A 1 73 ? -0.932 9.367 -10.912 1.00 81.19 73 ASP A N 1
ATOM 576 C CA . ASP A 1 73 ? -0.876 7.966 -11.350 1.00 81.19 73 ASP A CA 1
ATOM 577 C C . ASP A 1 73 ? -2.223 7.225 -11.271 1.00 81.19 73 ASP A C 1
ATOM 579 O O . ASP A 1 73 ? -2.443 6.254 -11.993 1.00 81.19 73 ASP A O 1
ATOM 583 N N . GLY A 1 74 ? -3.149 7.698 -10.437 1.00 83.88 74 GLY A N 1
ATOM 584 C CA . GLY A 1 74 ? -4.514 7.186 -10.326 1.00 83.88 74 GLY A CA 1
ATOM 585 C C . GLY A 1 74 ? -4.612 5.832 -9.624 1.00 83.88 74 GLY A C 1
ATOM 586 O O . GLY A 1 74 ? -5.272 4.930 -10.133 1.00 83.88 74 GLY A O 1
ATOM 587 N N . TRP A 1 75 ? -3.970 5.666 -8.466 1.00 86.38 75 TRP A N 1
ATOM 588 C CA . TRP A 1 75 ? -4.017 4.410 -7.715 1.00 86.38 75 TRP A CA 1
ATOM 589 C C . TRP A 1 75 ? -5.335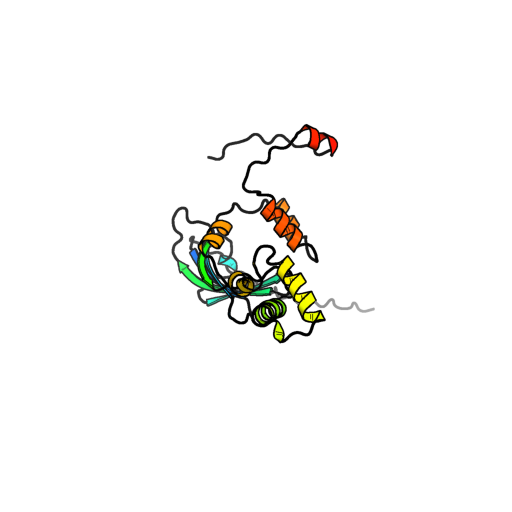 4.238 -6.960 1.00 86.38 75 TRP A C 1
ATOM 591 O O . TRP A 1 75 ? -5.540 4.804 -5.882 1.00 86.38 75 TRP A O 1
ATOM 601 N N . ASP A 1 76 ? -6.207 3.382 -7.474 1.00 90.00 76 ASP A N 1
ATOM 602 C CA . ASP A 1 76 ? -7.456 3.027 -6.811 1.00 90.00 76 ASP A CA 1
ATOM 603 C C . ASP A 1 76 ? -7.273 1.814 -5.894 1.00 90.00 76 ASP A C 1
ATOM 605 O O . ASP A 1 76 ? -6.852 0.738 -6.314 1.00 90.00 76 ASP A O 1
ATOM 609 N N . HIS A 1 77 ? -7.574 1.994 -4.608 1.00 90.56 77 HIS A N 1
ATOM 610 C CA . HIS A 1 77 ? -7.508 0.929 -3.616 1.00 90.56 77 HIS A CA 1
ATOM 611 C C . HIS A 1 77 ? -8.900 0.566 -3.112 1.00 90.56 77 HIS A C 1
ATOM 613 O O . HIS A 1 77 ? -9.629 1.418 -2.596 1.00 90.56 77 HIS A O 1
ATOM 619 N N . THR A 1 78 ? -9.227 -0.717 -3.113 1.00 93.81 78 THR A N 1
ATOM 620 C CA . THR A 1 78 ? -10.392 -1.238 -2.406 1.00 93.81 78 THR A CA 1
ATOM 621 C C . THR A 1 78 ? -10.011 -1.603 -0.971 1.00 93.81 78 THR A C 1
ATOM 623 O O . THR A 1 78 ? -9.103 -2.387 -0.723 1.00 93.81 78 THR A O 1
ATOM 626 N N . VAL A 1 79 ? -10.720 -1.046 0.012 1.00 93.44 79 VAL A N 1
ATOM 627 C CA . VAL A 1 79 ? -10.588 -1.367 1.441 1.00 93.44 79 VAL A CA 1
ATOM 628 C C . VAL A 1 79 ? -11.855 -2.066 1.913 1.00 93.44 79 VAL A C 1
ATOM 630 O O . VAL A 1 79 ? -12.920 -1.455 1.953 1.00 93.44 79 VAL A O 1
ATOM 633 N N . ARG A 1 80 ? -11.761 -3.330 2.325 1.00 94.75 80 ARG A N 1
ATOM 634 C CA . ARG A 1 80 ? -12.906 -4.141 2.764 1.00 94.75 80 ARG A CA 1
ATOM 635 C C . ARG A 1 80 ? -12.776 -4.591 4.210 1.00 94.75 80 ARG A C 1
ATOM 637 O O . ARG A 1 80 ? -11.744 -5.139 4.584 1.00 94.75 80 ARG A O 1
ATOM 644 N N . LEU A 1 81 ? -13.842 -4.452 4.999 1.00 94.38 81 LEU A N 1
ATOM 645 C CA . LEU A 1 81 ? -13.936 -5.032 6.341 1.00 94.38 81 LEU A CA 1
ATOM 646 C C . LEU A 1 81 ? -14.254 -6.529 6.264 1.00 94.38 81 LEU A C 1
ATOM 648 O O . LEU A 1 81 ? -15.374 -6.916 5.945 1.00 94.38 81 LEU A O 1
ATOM 652 N N . ASP A 1 82 ? -13.280 -7.379 6.582 1.00 94.31 82 ASP A N 1
ATOM 653 C CA . ASP A 1 82 ? -13.448 -8.834 6.545 1.00 94.31 82 ASP A CA 1
ATOM 654 C C . ASP A 1 82 ? -13.944 -9.409 7.881 1.00 94.31 82 ASP A C 1
ATOM 656 O O . ASP A 1 82 ? -14.642 -10.421 7.888 1.00 94.31 82 ASP A O 1
ATOM 660 N N . GLU A 1 83 ? -13.556 -8.822 9.018 1.00 92.88 83 GLU A N 1
ATOM 661 C CA . GLU A 1 83 ? -13.952 -9.300 10.352 1.00 92.88 83 GLU A CA 1
ATOM 662 C C . GLU A 1 83 ? -13.797 -8.223 11.431 1.00 92.88 83 GLU A C 1
ATOM 664 O O . GLU A 1 83 ? -12.956 -7.330 11.331 1.00 92.88 83 GLU A O 1
ATOM 669 N N . VAL A 1 84 ? -14.592 -8.348 12.496 1.00 91.62 84 VAL A N 1
ATOM 670 C CA . VAL A 1 84 ? -14.504 -7.528 13.708 1.00 91.62 84 VAL A CA 1
ATOM 671 C C . VAL A 1 84 ? -14.144 -8.427 14.890 1.00 91.62 84 VAL A C 1
ATOM 673 O O . VAL A 1 84 ? -14.881 -9.353 15.222 1.00 91.62 84 VAL A O 1
ATOM 676 N N . LEU A 1 85 ? -13.016 -8.138 15.530 1.00 90.12 85 LEU A N 1
ATOM 677 C CA . LEU A 1 85 ? -12.428 -8.888 16.638 1.00 90.12 85 LEU A CA 1
ATOM 678 C C . LEU A 1 85 ? -12.378 -8.033 17.917 1.00 90.12 85 LEU A C 1
ATOM 680 O O . LEU A 1 85 ? -12.401 -6.802 17.833 1.00 90.12 85 LEU A O 1
ATOM 684 N N . PRO A 1 86 ? -12.262 -8.643 19.109 1.00 89.19 86 PRO A N 1
ATOM 685 C CA . PRO A 1 86 ? -11.940 -7.910 20.332 1.00 89.19 86 PRO A CA 1
ATOM 686 C C . PRO A 1 86 ? -10.588 -7.192 20.216 1.00 89.19 86 PRO A C 1
ATOM 688 O O . PRO A 1 86 ? -9.624 -7.780 19.723 1.00 89.19 86 PRO A O 1
ATOM 691 N N . LEU A 1 87 ? -10.510 -5.943 20.688 1.00 85.25 87 LEU A N 1
ATOM 692 C CA . LEU A 1 87 ? -9.251 -5.195 20.738 1.00 85.25 87 LEU A CA 1
ATOM 693 C C . LEU A 1 87 ? -8.391 -5.688 21.917 1.00 85.25 87 LEU A C 1
ATOM 695 O O . LEU A 1 87 ? -8.859 -5.614 23.053 1.00 85.25 87 LEU A O 1
ATOM 699 N N . PRO A 1 88 ? -7.153 -6.168 21.693 1.00 83.50 88 PRO A N 1
ATOM 700 C CA . PRO A 1 88 ? -6.263 -6.556 22.783 1.00 83.50 88 PRO A CA 1
ATOM 701 C C . PRO A 1 88 ? -5.793 -5.347 23.599 1.00 83.50 88 PRO A C 1
ATOM 703 O O . PRO A 1 88 ? -5.530 -4.278 23.040 1.00 83.50 88 PRO A O 1
ATOM 706 N N . ASP A 1 89 ? -5.598 -5.537 24.905 1.00 81.50 89 ASP A N 1
ATOM 707 C CA . ASP A 1 89 ? -5.013 -4.517 25.777 1.00 81.50 89 ASP A CA 1
ATOM 708 C C . ASP A 1 89 ? -3.615 -4.114 25.286 1.00 81.50 89 ASP A C 1
ATOM 710 O O . ASP A 1 89 ? -2.748 -4.960 25.057 1.00 81.50 89 ASP A O 1
ATOM 714 N N . GLY A 1 90 ? -3.395 -2.808 25.104 1.00 78.19 90 GLY A N 1
ATOM 715 C CA . GLY A 1 90 ? -2.125 -2.274 24.596 1.00 78.19 90 GLY A CA 1
ATOM 716 C C . GLY A 1 90 ? -1.820 -2.635 23.136 1.00 78.19 90 GLY A C 1
ATOM 717 O O . GLY A 1 90 ? -0.669 -2.526 22.714 1.00 78.19 90 GLY A O 1
ATOM 718 N N . GLY A 1 91 ? -2.819 -3.080 22.365 1.00 72.69 91 GLY A N 1
ATOM 719 C CA . GLY A 1 91 ? -2.659 -3.403 20.950 1.00 72.69 91 GLY A CA 1
ATOM 720 C C . GLY A 1 91 ? -2.145 -2.219 20.122 1.00 72.69 91 GLY A C 1
ATOM 721 O O . GLY A 1 91 ? -2.537 -1.071 20.335 1.00 72.69 91 GLY A O 1
ATOM 722 N N . ALA A 1 92 ? -1.277 -2.513 19.150 1.00 77.19 92 ALA A N 1
ATOM 723 C CA . ALA A 1 92 ? -0.829 -1.528 18.170 1.00 77.19 92 ALA A CA 1
ATOM 724 C C . ALA A 1 92 ? -2.026 -0.970 17.371 1.00 77.19 92 ALA A C 1
ATOM 726 O O . ALA A 1 92 ? -2.985 -1.706 17.119 1.00 77.19 92 ALA A O 1
ATOM 727 N N . PRO A 1 93 ? -1.976 0.302 16.928 1.00 81.38 93 PRO A N 1
ATOM 728 C CA . PRO A 1 93 ? -3.066 0.918 16.171 1.00 81.38 93 PRO A CA 1
ATOM 729 C C . PRO A 1 93 ? -3.345 0.194 14.846 1.00 81.38 93 PRO A C 1
ATOM 731 O O . PRO A 1 93 ? -4.501 0.114 14.430 1.00 81.38 93 PRO A O 1
ATOM 734 N N . ALA A 1 94 ? -2.307 -0.362 14.215 1.00 88.69 94 ALA A N 1
ATOM 735 C CA . ALA A 1 94 ? -2.418 -1.229 13.053 1.00 88.69 94 ALA A CA 1
ATOM 736 C C . ALA A 1 94 ? -1.325 -2.311 13.060 1.00 88.69 94 ALA A C 1
ATOM 738 O O . ALA A 1 94 ? -0.228 -2.100 13.579 1.00 88.69 94 ALA A O 1
ATOM 739 N N . ARG A 1 95 ? -1.614 -3.465 12.456 1.00 91.88 95 ARG A N 1
ATOM 740 C CA . ARG A 1 95 ? -0.653 -4.543 12.182 1.00 91.88 95 ARG A CA 1
ATOM 741 C C . ARG A 1 95 ? -1.002 -5.216 10.863 1.00 91.88 95 ARG A C 1
ATOM 743 O O . ARG A 1 95 ? -2.145 -5.620 10.676 1.00 91.88 95 ARG A O 1
ATOM 750 N N . CYS A 1 96 ? -0.026 -5.406 9.985 1.00 94.56 96 CYS A N 1
ATOM 751 C CA . CYS A 1 96 ? -0.196 -6.241 8.804 1.00 94.56 96 CYS A CA 1
ATOM 752 C C . CYS A 1 96 ? -0.105 -7.720 9.201 1.00 94.56 96 CYS A C 1
ATOM 754 O O . CYS A 1 96 ? 0.834 -8.132 9.886 1.00 94.56 96 CYS A O 1
ATOM 756 N N . THR A 1 97 ? -1.101 -8.513 8.811 1.00 95.50 97 THR A N 1
ATOM 757 C CA . THR A 1 97 ? -1.186 -9.948 9.133 1.00 95.50 97 THR A CA 1
ATOM 758 C C . THR A 1 97 ? -0.898 -10.844 7.937 1.00 95.50 97 THR A C 1
ATOM 760 O O . THR A 1 97 ? -0.534 -12.002 8.121 1.00 95.50 97 THR A O 1
ATOM 763 N N . ALA A 1 98 ? -1.060 -10.322 6.722 1.00 96.25 98 ALA A N 1
ATOM 764 C CA . ALA A 1 98 ? -0.766 -11.010 5.475 1.00 96.25 98 ALA A CA 1
ATOM 765 C C . ALA A 1 98 ? -0.670 -10.000 4.327 1.00 96.25 98 ALA A C 1
ATOM 767 O O . ALA A 1 98 ? -1.136 -8.865 4.431 1.00 96.25 98 ALA A O 1
ATOM 768 N N . GLY A 1 99 ? -0.121 -10.436 3.203 1.00 94.38 99 GLY A N 1
ATOM 769 C CA . GLY A 1 99 ? -0.107 -9.668 1.970 1.00 94.38 99 GLY A CA 1
ATOM 770 C C . GLY A 1 99 ? 0.575 -10.444 0.859 1.00 94.38 99 GLY A C 1
ATOM 771 O O . GLY A 1 99 ? 1.132 -11.521 1.082 1.00 94.38 99 GLY A O 1
ATOM 772 N N . ALA A 1 100 ? 0.511 -9.896 -0.345 1.00 92.94 100 ALA A N 1
ATOM 773 C CA . ALA A 1 100 ? 1.260 -10.401 -1.479 1.00 92.94 100 ALA A CA 1
ATOM 774 C C . ALA A 1 100 ? 1.730 -9.247 -2.359 1.00 92.94 100 ALA A C 1
ATOM 776 O O . ALA A 1 100 ? 1.015 -8.256 -2.524 1.00 92.94 100 ALA A O 1
ATOM 777 N N . ARG A 1 101 ? 2.904 -9.448 -2.963 1.00 89.31 101 ARG A N 1
ATOM 778 C CA . ARG A 1 101 ? 3.625 -8.514 -3.835 1.00 89.31 101 ARG A CA 1
ATOM 779 C C . ARG A 1 101 ? 4.139 -7.250 -3.167 1.00 89.31 101 ARG A C 1
ATOM 781 O O . ARG A 1 101 ? 3.531 -6.777 -2.211 1.00 89.31 101 ARG A O 1
ATOM 788 N N . ALA A 1 102 ? 5.247 -6.707 -3.663 1.00 87.88 102 ALA A N 1
ATOM 789 C CA . ALA A 1 102 ? 5.727 -5.393 -3.244 1.00 87.88 102 ALA A CA 1
ATOM 790 C C . ALA A 1 102 ? 4.694 -4.304 -3.586 1.00 87.88 102 ALA A C 1
ATOM 792 O O . ALA A 1 102 ? 3.790 -4.525 -4.393 1.00 87.88 102 ALA A O 1
ATOM 793 N N . CYS A 1 103 ? 4.806 -3.143 -2.941 1.00 85.81 103 CYS A N 1
ATOM 794 C CA . CYS A 1 103 ? 4.089 -1.957 -3.406 1.00 85.81 103 CYS A CA 1
ATOM 795 C C . CYS A 1 103 ? 4.711 -1.503 -4.740 1.00 85.81 103 CYS A C 1
ATOM 797 O O . CYS A 1 103 ? 5.943 -1.550 -4.839 1.00 85.81 103 CYS A O 1
ATOM 799 N N . PRO A 1 104 ? 3.921 -1.088 -5.748 1.00 88.25 104 PRO A N 1
ATOM 800 C CA . PRO A 1 104 ? 4.469 -0.423 -6.924 1.00 88.25 104 PRO A CA 1
ATOM 801 C C . PRO A 1 104 ? 5.334 0.784 -6.524 1.00 88.25 104 PRO A C 1
ATOM 803 O O . PRO A 1 104 ? 5.033 1.415 -5.506 1.00 88.25 104 PRO A O 1
ATOM 806 N N . PRO A 1 105 ? 6.402 1.107 -7.278 1.00 86.25 105 PRO A N 1
ATOM 807 C CA . PRO A 1 105 ? 7.133 2.353 -7.080 1.00 86.25 105 PRO A CA 1
ATOM 808 C C . PRO A 1 105 ? 6.215 3.564 -7.291 1.00 86.25 105 PRO A C 1
ATOM 810 O O . PRO A 1 105 ? 5.353 3.534 -8.169 1.00 86.25 105 PRO A O 1
ATOM 813 N N . GLU A 1 106 ? 6.425 4.621 -6.508 1.00 82.25 106 GLU A N 1
ATOM 814 C CA . GLU A 1 106 ? 5.751 5.908 -6.718 1.00 82.25 106 GLU A CA 1
ATOM 815 C C . GLU A 1 106 ? 6.103 6.488 -8.098 1.00 82.25 106 GLU A C 1
ATOM 817 O O . GLU A 1 106 ? 7.176 6.207 -8.647 1.00 82.25 106 GLU A O 1
ATOM 822 N N . ASP A 1 107 ? 5.190 7.286 -8.659 1.00 83.38 107 ASP A N 1
ATOM 823 C CA . ASP A 1 107 ? 5.342 7.955 -9.959 1.00 83.38 107 ASP A CA 1
ATOM 824 C C . ASP A 1 107 ? 5.710 6.990 -11.112 1.00 83.38 107 ASP A C 1
ATOM 826 O O . ASP A 1 107 ? 6.438 7.350 -12.046 1.00 83.38 107 ASP A O 1
ATOM 830 N N . CYS A 1 108 ? 5.277 5.725 -11.050 1.00 85.62 108 CYS A N 1
ATOM 831 C CA . CYS A 1 108 ? 5.587 4.735 -12.082 1.00 85.62 108 CYS A CA 1
ATOM 832 C C . CYS A 1 108 ? 4.600 4.720 -13.254 1.00 85.62 108 CYS A C 1
ATOM 834 O O . CYS A 1 108 ? 4.835 3.988 -14.222 1.00 85.62 108 CYS A O 1
ATOM 836 N N . GLY A 1 109 ? 3.575 5.572 -13.219 1.00 86.00 109 GLY A N 1
ATOM 837 C CA . GLY A 1 109 ? 2.539 5.688 -14.242 1.00 86.00 109 GLY A CA 1
ATOM 838 C C . GLY A 1 109 ? 1.323 4.813 -13.948 1.00 86.00 109 GLY A C 1
ATOM 839 O O . GLY A 1 109 ? 0.723 4.265 -14.878 1.00 86.00 109 GLY A O 1
ATOM 840 N N . GLY A 1 110 ? 0.995 4.635 -12.668 1.00 88.88 110 GLY A N 1
ATOM 841 C CA . GLY A 1 110 ? -0.140 3.830 -12.230 1.00 88.88 110 GLY A CA 1
ATOM 842 C C . GLY A 1 110 ? 0.009 2.345 -12.559 1.00 88.88 110 GLY A C 1
ATOM 843 O O . GLY A 1 110 ? 1.098 1.836 -12.848 1.00 88.88 110 GLY A O 1
ATOM 844 N N . THR A 1 111 ? -1.115 1.630 -12.535 1.00 90.50 111 THR A N 1
ATOM 845 C CA . THR A 1 111 ? -1.150 0.174 -12.720 1.00 90.50 111 THR A CA 1
ATOM 846 C C . THR A 1 111 ? -0.521 -0.270 -14.039 1.00 90.50 111 THR A C 1
ATOM 848 O O . THR A 1 111 ? 0.332 -1.156 -14.042 1.00 90.50 111 THR A O 1
ATOM 851 N N . GLY A 1 112 ? -0.861 0.394 -15.148 1.00 86.81 112 GLY A N 1
ATOM 852 C CA . GLY A 1 112 ? -0.287 0.076 -16.459 1.00 86.81 112 GLY A CA 1
ATOM 853 C C . GLY A 1 112 ? 1.224 0.312 -16.510 1.00 86.81 112 GLY A C 1
ATOM 854 O O . GLY A 1 112 ? 1.970 -0.544 -16.978 1.00 86.81 112 GLY A O 1
ATOM 855 N N . GLY A 1 113 ? 1.698 1.430 -15.950 1.00 87.56 113 GLY A N 1
ATOM 856 C CA . GLY A 1 113 ? 3.126 1.730 -15.891 1.00 87.56 113 GLY A CA 1
ATOM 857 C C . GLY A 1 113 ? 3.921 0.717 -15.061 1.00 87.56 113 GLY A C 1
ATOM 858 O O . GLY A 1 113 ? 5.027 0.333 -15.453 1.00 87.56 113 GLY A O 1
ATOM 859 N N . TYR A 1 114 ? 3.350 0.228 -13.957 1.00 88.81 114 TYR A N 1
ATOM 860 C CA . TYR A 1 114 ? 3.931 -0.854 -13.161 1.00 88.81 114 TYR A CA 1
ATOM 861 C C . TYR A 1 114 ? 3.974 -2.190 -13.918 1.00 88.81 114 TYR A C 1
ATOM 863 O O . TYR A 1 114 ? 5.002 -2.874 -13.910 1.00 88.81 114 TYR A O 1
ATOM 871 N N . GLU A 1 115 ? 2.891 -2.562 -14.598 1.00 87.75 115 GLU A N 1
ATOM 872 C CA . GLU A 1 115 ? 2.832 -3.788 -15.400 1.00 87.75 115 GLU A CA 1
ATOM 873 C C . GLU A 1 115 ? 3.846 -3.773 -16.545 1.00 87.75 115 GLU A C 1
ATOM 875 O O . GLU A 1 115 ? 4.569 -4.757 -16.741 1.00 87.75 115 GLU A O 1
ATOM 880 N N . ASP A 1 116 ? 3.978 -2.641 -17.236 1.00 84.38 116 ASP A N 1
ATOM 881 C CA . ASP A 1 116 ? 4.974 -2.444 -18.287 1.00 84.38 116 ASP A CA 1
ATOM 882 C C . ASP A 1 116 ? 6.400 -2.587 -17.740 1.00 84.38 116 ASP A C 1
ATOM 884 O O . ASP A 1 116 ? 7.238 -3.277 -18.336 1.00 84.38 116 ASP A O 1
ATOM 888 N N . LEU A 1 117 ? 6.679 -2.005 -16.565 1.00 84.44 117 LEU A N 1
ATOM 889 C CA . LEU A 1 117 ? 7.967 -2.158 -15.882 1.00 84.44 117 LEU A CA 1
ATOM 890 C C . LEU A 1 117 ? 8.276 -3.633 -15.590 1.00 84.44 117 LEU A C 1
ATOM 892 O O . LEU A 1 117 ? 9.388 -4.090 -15.872 1.00 84.44 117 LEU A O 1
ATOM 896 N N . LEU A 1 118 ? 7.310 -4.399 -15.071 1.00 84.44 118 LEU A N 1
ATOM 897 C CA . LEU A 1 118 ? 7.483 -5.831 -14.805 1.00 84.44 118 LEU A CA 1
ATOM 898 C C . LEU A 1 118 ? 7.690 -6.635 -16.093 1.00 84.44 118 LEU A C 1
ATOM 900 O O . LEU A 1 118 ? 8.617 -7.450 -16.180 1.00 84.44 118 LEU A O 1
ATOM 904 N N . ALA A 1 119 ? 6.839 -6.416 -17.095 1.00 81.38 119 ALA A N 1
ATOM 905 C CA . ALA A 1 119 ? 6.863 -7.144 -18.355 1.00 81.38 119 ALA A CA 1
ATOM 906 C C . ALA A 1 119 ? 8.187 -6.933 -19.093 1.00 81.38 119 ALA A C 1
ATOM 908 O O . AL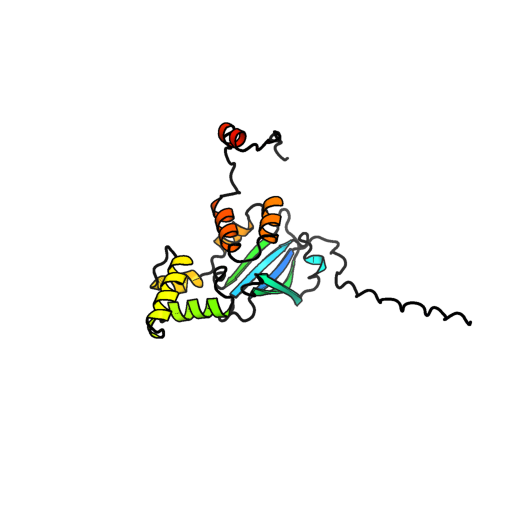A A 1 119 ? 8.784 -7.889 -19.606 1.00 81.38 119 ALA A O 1
ATOM 909 N N . ALA A 1 120 ? 8.670 -5.694 -19.108 1.00 77.44 120 ALA A N 1
ATOM 910 C CA . ALA A 1 120 ? 9.881 -5.336 -19.810 1.00 77.44 120 ALA A CA 1
ATOM 911 C C . ALA A 1 120 ? 11.157 -5.647 -19.009 1.00 77.44 120 ALA A C 1
ATOM 913 O O . ALA A 1 120 ? 12.201 -5.953 -19.598 1.00 77.44 120 ALA A O 1
ATOM 914 N N . ALA A 1 121 ? 11.099 -5.660 -17.672 1.00 78.06 121 ALA A N 1
ATOM 915 C CA . ALA A 1 121 ? 12.162 -6.241 -16.850 1.00 78.06 121 ALA A CA 1
ATOM 916 C C . ALA A 1 121 ? 12.319 -7.749 -17.120 1.00 78.06 121 ALA A C 1
ATOM 918 O O . ALA A 1 121 ? 13.447 -8.234 -17.227 1.00 78.06 121 ALA A O 1
ATOM 919 N N . ALA A 1 122 ? 11.206 -8.474 -17.284 1.00 81.31 122 ALA A N 1
ATOM 920 C CA . ALA A 1 122 ? 11.199 -9.919 -17.504 1.00 81.31 122 ALA A CA 1
ATOM 921 C C . ALA A 1 122 ? 11.709 -10.341 -18.893 1.00 81.31 122 ALA A C 1
ATOM 923 O O . ALA A 1 122 ? 12.379 -11.366 -19.014 1.00 81.31 122 ALA A O 1
ATOM 924 N N . ASP A 1 123 ? 11.415 -9.573 -19.942 1.00 82.38 123 ASP A N 1
ATOM 925 C CA . ASP A 1 123 ? 11.923 -9.840 -21.291 1.00 82.38 123 ASP A CA 1
ATOM 926 C C . ASP A 1 123 ? 12.171 -8.529 -22.032 1.00 82.38 123 ASP A C 1
ATOM 928 O O . ASP A 1 123 ? 11.322 -8.001 -22.760 1.00 82.38 123 ASP A O 1
ATOM 932 N N . PRO A 1 124 ? 13.383 -8.003 -21.862 1.00 76.12 124 PRO A N 1
ATOM 933 C CA . PRO A 1 124 ? 13.761 -6.757 -22.482 1.00 76.12 124 PRO A CA 1
ATOM 934 C C . PRO A 1 124 ? 13.717 -6.873 -24.008 1.00 76.12 124 PRO A C 1
ATOM 936 O O . PRO A 1 124 ? 13.520 -5.870 -24.678 1.00 76.12 124 PRO A O 1
ATOM 939 N N . ALA A 1 125 ? 13.956 -8.057 -24.593 1.00 80.75 125 ALA A N 1
ATOM 940 C CA . ALA A 1 125 ? 14.194 -8.254 -26.031 1.00 80.75 125 ALA A CA 1
ATOM 941 C C . ALA A 1 125 ? 12.996 -7.887 -26.927 1.00 80.75 125 ALA A C 1
ATOM 943 O O . ALA A 1 125 ? 13.164 -7.753 -28.135 1.00 80.75 125 ALA A O 1
ATOM 944 N N . ARG A 1 126 ? 11.819 -7.687 -26.328 1.00 80.56 126 ARG A N 1
ATOM 945 C CA . ARG A 1 126 ? 10.582 -7.257 -26.992 1.00 80.56 126 ARG A CA 1
ATOM 946 C C . ARG A 1 126 ? 10.586 -5.780 -27.396 1.00 8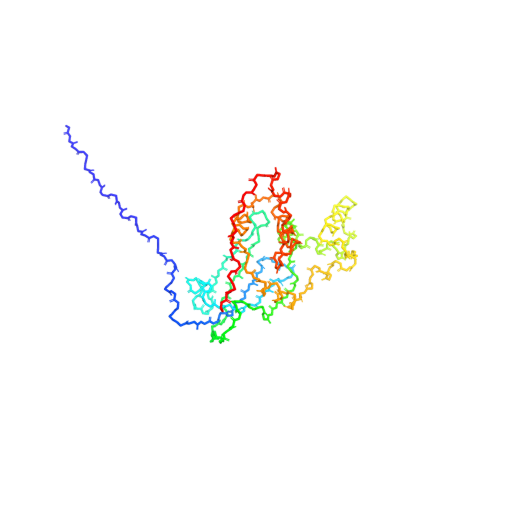0.56 126 ARG A C 1
ATOM 948 O O . ARG A 1 126 ? 9.848 -5.423 -28.304 1.00 80.56 126 ARG A O 1
ATOM 955 N N . LEU A 1 127 ? 11.393 -4.963 -26.718 1.00 84.00 127 LEU A N 1
ATOM 956 C CA . LEU A 1 127 ? 11.465 -3.515 -26.913 1.00 84.00 127 LEU A CA 1
ATOM 957 C C . LEU A 1 127 ? 12.449 -3.125 -28.013 1.00 84.00 127 LEU A C 1
ATOM 959 O O . LEU A 1 127 ? 13.501 -3.765 -28.173 1.00 84.00 127 LEU A O 1
ATOM 963 N N . ASP A 1 128 ? 12.159 -2.032 -28.707 1.00 90.06 128 ASP A N 1
ATOM 964 C CA . ASP A 1 128 ? 13.134 -1.409 -29.593 1.00 90.06 128 ASP A CA 1
ATOM 965 C C . ASP A 1 128 ? 14.313 -0.780 -28.798 1.00 90.06 128 ASP A C 1
ATOM 967 O O . ASP A 1 128 ? 14.326 -0.798 -27.559 1.00 90.06 128 ASP A O 1
ATOM 971 N N . PRO A 1 129 ? 15.390 -0.319 -29.465 1.00 88.25 129 PRO A N 1
ATOM 972 C CA . PRO A 1 129 ? 16.543 0.252 -28.771 1.00 88.25 129 PRO A CA 1
ATOM 973 C C . PRO A 1 129 ? 16.238 1.496 -27.926 1.00 88.25 129 PRO A C 1
ATOM 975 O O . PRO A 1 129 ? 16.855 1.649 -26.870 1.00 88.25 129 PRO A O 1
ATOM 978 N N . ASP A 1 130 ? 15.319 2.356 -28.367 1.00 88.94 130 ASP A N 1
ATOM 979 C CA . ASP A 1 130 ? 15.007 3.621 -27.698 1.00 88.94 130 ASP A CA 1
ATOM 980 C C . ASP A 1 130 ? 14.125 3.356 -26.467 1.00 88.94 130 ASP A C 1
ATOM 982 O O . ASP A 1 130 ? 14.458 3.786 -25.360 1.00 88.94 130 ASP A O 1
ATOM 986 N N . GLU A 1 131 ? 13.089 2.527 -26.620 1.00 85.81 131 GLU A N 1
ATOM 987 C CA . GLU A 1 131 ? 12.219 2.061 -25.530 1.00 85.81 131 GLU A CA 1
ATOM 988 C C . GLU A 1 131 ? 13.014 1.329 -24.438 1.00 85.81 131 GLU A C 1
ATOM 990 O O . GLU A 1 131 ? 12.790 1.495 -23.236 1.00 85.81 131 GLU A O 1
ATOM 995 N N . ARG A 1 132 ? 13.994 0.514 -24.842 1.00 85.19 132 ARG A N 1
ATOM 996 C CA . ARG A 1 132 ? 14.871 -0.197 -23.906 1.00 85.19 132 ARG A CA 1
ATOM 997 C C . ARG A 1 132 ? 15.752 0.756 -23.107 1.00 85.19 132 ARG A C 1
ATOM 999 O O . ARG A 1 132 ? 15.941 0.521 -21.915 1.00 85.19 132 ARG A O 1
ATOM 1006 N N . ALA A 1 133 ? 16.294 1.791 -23.747 1.00 85.88 133 ALA A N 1
ATOM 1007 C CA . ALA A 1 133 ? 17.127 2.783 -23.078 1.00 85.88 133 ALA A CA 1
ATOM 1008 C C . ALA A 1 133 ? 16.317 3.603 -22.061 1.00 85.88 133 ALA A C 1
ATOM 1010 O O . ALA A 1 133 ? 16.793 3.843 -20.949 1.00 85.88 133 ALA A O 1
ATOM 1011 N N . GLU A 1 134 ? 15.080 3.974 -22.404 1.00 85.88 134 GLU A N 1
ATOM 1012 C CA .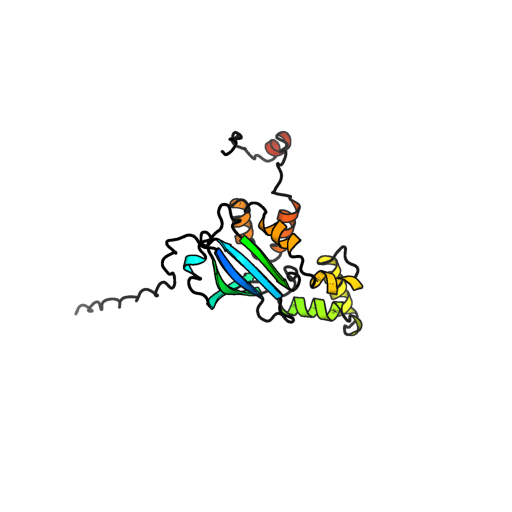 GLU A 1 134 ? 14.153 4.633 -21.478 1.00 85.88 134 GLU A CA 1
ATOM 1013 C C . GLU A 1 134 ? 13.823 3.734 -20.279 1.00 85.88 134 GLU A C 1
ATOM 1015 O O . GLU A 1 134 ? 13.907 4.159 -19.124 1.00 85.88 134 GLU A O 1
ATOM 1020 N N . LEU A 1 135 ? 13.526 2.460 -20.530 1.00 83.56 135 LEU A N 1
ATOM 1021 C CA . LEU A 1 135 ? 13.284 1.497 -19.466 1.00 83.56 135 LEU A CA 1
ATOM 1022 C C . LEU A 1 135 ? 14.504 1.306 -18.561 1.00 83.56 135 LEU A C 1
ATOM 1024 O O . LEU A 1 135 ? 14.351 1.280 -17.344 1.00 83.56 135 LEU A O 1
ATOM 1028 N N . ASP A 1 136 ? 15.707 1.151 -19.120 1.00 83.88 136 ASP A N 1
ATOM 1029 C CA . ASP A 1 136 ? 16.939 1.039 -18.329 1.00 83.88 136 ASP A CA 1
ATOM 1030 C C . ASP A 1 136 ? 17.127 2.265 -17.420 1.00 83.88 136 ASP A C 1
ATOM 1032 O O . ASP A 1 136 ? 17.505 2.114 -16.256 1.00 83.88 136 ASP A O 1
ATOM 1036 N N . HIS A 1 137 ? 16.801 3.466 -17.913 1.00 85.50 137 HIS A N 1
ATOM 1037 C CA . HIS A 1 137 ? 16.826 4.690 -17.114 1.00 85.50 137 HIS A CA 1
ATOM 1038 C C . HIS A 1 137 ? 15.826 4.643 -15.948 1.00 85.50 137 HIS A C 1
ATOM 1040 O O . HIS A 1 137 ? 16.212 4.882 -14.802 1.00 85.50 137 HIS A O 1
ATOM 1046 N N . ARG A 1 138 ? 14.568 4.269 -16.213 1.00 85.69 138 ARG A N 1
ATOM 1047 C CA . ARG A 1 138 ? 13.522 4.137 -15.180 1.00 85.69 138 ARG A CA 1
ATOM 1048 C C . ARG A 1 138 ? 13.874 3.070 -14.141 1.00 85.69 138 ARG A C 1
ATOM 1050 O O . ARG A 1 138 ? 13.766 3.303 -12.942 1.00 85.69 138 ARG A O 1
ATOM 1057 N N . LEU A 1 139 ? 14.357 1.910 -14.581 1.00 85.94 139 LEU A N 1
ATOM 1058 C CA . LEU A 1 139 ? 14.757 0.819 -13.693 1.00 85.94 139 LEU A CA 1
ATOM 1059 C C . LEU A 1 139 ? 15.940 1.195 -12.799 1.00 85.94 139 LEU A C 1
ATOM 1061 O O . LEU A 1 139 ? 15.942 0.843 -11.622 1.00 85.94 139 LEU A O 1
ATOM 1065 N N . ALA A 1 140 ? 16.920 1.932 -13.324 1.00 85.94 140 ALA A N 1
ATOM 1066 C CA . ALA A 1 140 ? 18.029 2.439 -12.522 1.00 85.94 140 ALA A CA 1
ATOM 1067 C C . ALA A 1 140 ? 17.579 3.483 -11.485 1.00 85.94 140 ALA A C 1
ATOM 1069 O O . ALA A 1 140 ? 18.198 3.583 -10.428 1.00 85.94 140 ALA A O 1
ATOM 1070 N N . HIS A 1 141 ? 16.516 4.241 -11.771 1.00 85.50 141 HIS A N 1
ATOM 1071 C CA . HIS A 1 141 ? 15.928 5.186 -10.826 1.00 85.50 141 HIS A CA 1
ATOM 1072 C C . HIS A 1 141 ? 15.205 4.468 -9.675 1.00 85.50 141 HIS A C 1
ATOM 1074 O O . HIS A 1 141 ? 15.537 4.709 -8.518 1.00 85.50 141 HIS A O 1
ATOM 1080 N N . TYR A 1 142 ? 14.291 3.539 -9.976 1.00 85.62 142 TYR A N 1
ATOM 1081 C CA . TYR A 1 142 ? 13.513 2.837 -8.943 1.00 85.62 142 TYR A CA 1
ATOM 1082 C C . TYR A 1 142 ? 14.312 1.764 -8.192 1.00 85.62 142 TYR A C 1
ATOM 1084 O O . TYR A 1 142 ? 14.060 1.496 -7.020 1.00 85.62 142 TYR A O 1
ATOM 1092 N N . PHE A 1 143 ? 15.288 1.137 -8.853 1.00 87.38 143 PHE A N 1
ATOM 1093 C CA . PHE A 1 143 ? 16.049 0.015 -8.304 1.00 87.38 143 PHE A CA 1
ATOM 1094 C C . PHE A 1 143 ? 17.569 0.226 -8.431 1.00 87.38 143 PHE A C 1
ATOM 1096 O O . PHE A 1 143 ? 18.269 -0.613 -9.006 1.00 87.38 143 PHE A O 1
ATOM 1103 N N . PRO A 1 144 ? 18.133 1.305 -7.852 1.00 85.94 144 PRO A N 1
ATOM 1104 C CA . PRO A 1 144 ? 19.517 1.731 -8.099 1.00 85.94 144 PRO A CA 1
ATOM 1105 C C . PRO A 1 144 ? 20.577 0.713 -7.660 1.00 85.94 144 PRO A C 1
ATOM 1107 O O . PRO A 1 144 ? 21.705 0.729 -8.152 1.00 85.94 144 PRO A O 1
ATOM 1110 N N . SER A 1 145 ? 20.219 -0.182 -6.736 1.00 87.31 145 SER A N 1
ATOM 1111 C CA . SER A 1 145 ? 21.114 -1.193 -6.162 1.00 87.31 145 SER A CA 1
ATOM 1112 C C . SER A 1 145 ? 20.764 -2.623 -6.582 1.00 87.31 145 SER A C 1
ATOM 1114 O O . SER A 1 145 ? 21.366 -3.569 -6.072 1.00 87.31 145 SER A O 1
ATOM 1116 N N . VAL A 1 146 ? 19.794 -2.808 -7.484 1.00 86.69 146 VAL A N 1
ATOM 1117 C CA . VAL A 1 146 ? 19.338 -4.135 -7.912 1.00 86.69 146 VAL A CA 1
ATOM 1118 C C . VAL A 1 146 ? 19.806 -4.381 -9.347 1.00 86.69 146 VAL A C 1
ATOM 1120 O O . VAL A 1 146 ? 19.489 -3.596 -10.240 1.00 86.69 146 VAL A O 1
ATOM 1123 N N . PRO A 1 147 ? 20.554 -5.465 -9.624 1.00 85.25 147 PRO A N 1
ATOM 1124 C CA . PRO A 1 147 ? 20.888 -5.808 -11.000 1.00 85.25 147 PRO A CA 1
ATOM 1125 C C . PRO A 1 147 ? 19.606 -6.103 -11.782 1.00 85.25 147 PRO A C 1
ATOM 1127 O O . PRO A 1 147 ? 18.674 -6.684 -11.230 1.00 85.25 147 PRO A O 1
ATOM 1130 N N . ARG A 1 148 ? 19.575 -5.790 -13.084 1.00 78.06 148 ARG A N 1
ATOM 1131 C CA . ARG A 1 148 ? 18.373 -5.951 -13.925 1.00 78.06 148 ARG A CA 1
ATOM 1132 C C . ARG A 1 148 ? 17.703 -7.325 -13.792 1.00 78.06 148 ARG A C 1
ATOM 1134 O O . ARG A 1 148 ? 16.484 -7.408 -13.714 1.00 78.06 148 ARG A O 1
ATOM 1141 N N . SER A 1 149 ? 18.491 -8.397 -13.702 1.00 81.81 149 SER A N 1
ATOM 1142 C CA . SER A 1 149 ? 17.990 -9.767 -13.521 1.00 81.81 149 SER A CA 1
ATOM 1143 C C . SER A 1 149 ? 17.263 -10.012 -12.190 1.00 81.81 149 SER A C 1
ATOM 1145 O O . SER A 1 149 ? 16.476 -10.948 -12.101 1.00 81.81 149 SER A O 1
ATOM 1147 N N . GLY A 1 150 ? 17.525 -9.205 -11.160 1.00 85.38 150 GLY A N 1
ATOM 1148 C CA . GLY A 1 150 ? 16.877 -9.270 -9.849 1.00 85.38 150 GLY A CA 1
ATOM 1149 C C . GLY A 1 150 ? 15.688 -8.321 -9.688 1.00 85.38 150 GLY A C 1
ATOM 1150 O O . GLY A 1 150 ? 14.941 -8.462 -8.726 1.00 85.38 150 GLY A O 1
ATOM 1151 N N . ILE A 1 151 ? 15.479 -7.384 -10.619 1.00 83.19 151 ILE A N 1
ATOM 1152 C CA . ILE A 1 151 ? 14.433 -6.357 -10.507 1.00 83.19 151 ILE A CA 1
ATOM 1153 C C . ILE A 1 151 ? 13.039 -6.971 -10.460 1.00 83.19 151 ILE A C 1
ATOM 1155 O O . ILE A 1 151 ? 12.242 -6.572 -9.626 1.00 83.19 151 ILE A O 1
ATOM 1159 N N . ALA A 1 152 ? 12.744 -7.970 -11.296 1.00 81.50 152 ALA A N 1
ATOM 1160 C CA . ALA A 1 152 ? 11.425 -8.605 -11.285 1.00 81.50 152 ALA A CA 1
ATOM 1161 C C . ALA A 1 152 ? 11.092 -9.221 -9.913 1.00 81.50 152 ALA A C 1
ATOM 1163 O O . ALA A 1 152 ? 9.954 -9.134 -9.459 1.00 81.50 152 ALA A O 1
ATOM 1164 N N . ALA A 1 153 ? 12.087 -9.801 -9.232 1.00 85.06 153 ALA A N 1
ATOM 1165 C CA . ALA A 1 153 ? 11.920 -10.302 -7.872 1.00 85.06 153 ALA A CA 1
ATOM 1166 C C . ALA A 1 153 ? 11.759 -9.143 -6.878 1.00 85.06 153 ALA A C 1
ATOM 1168 O O . ALA A 1 153 ? 10.770 -9.104 -6.158 1.00 85.06 153 ALA A O 1
ATOM 1169 N N . ALA A 1 154 ? 12.656 -8.153 -6.902 1.00 84.75 154 ALA A N 1
ATOM 1170 C CA . ALA A 1 154 ? 12.600 -7.001 -5.998 1.00 84.75 154 ALA A CA 1
ATOM 1171 C C . ALA A 1 154 ? 11.287 -6.202 -6.116 1.00 84.75 154 ALA A C 1
ATOM 1173 O O . ALA A 1 154 ? 10.734 -5.765 -5.115 1.00 84.75 154 ALA A O 1
ATOM 1174 N N . ALA A 1 155 ? 10.752 -6.063 -7.329 1.00 83.12 155 ALA A N 1
ATOM 1175 C CA . ALA A 1 155 ? 9.499 -5.370 -7.608 1.00 83.12 155 ALA A CA 1
ATOM 1176 C C . ALA A 1 155 ? 8.250 -6.176 -7.211 1.00 83.12 155 ALA A C 1
ATOM 1178 O O . ALA A 1 155 ? 7.145 -5.638 -7.251 1.00 83.12 155 ALA A O 1
ATOM 1179 N N . THR A 1 156 ? 8.384 -7.464 -6.874 1.00 84.50 156 THR A N 1
ATOM 1180 C CA . THR A 1 156 ? 7.248 -8.349 -6.560 1.00 84.50 156 THR A CA 1
ATOM 1181 C C . THR A 1 156 ? 7.378 -9.084 -5.231 1.00 84.50 156 THR A C 1
ATOM 1183 O O . THR A 1 156 ? 6.430 -9.750 -4.827 1.00 84.50 156 THR A O 1
ATOM 1186 N N . GLU A 1 157 ? 8.489 -8.981 -4.513 1.00 90.19 157 GLU A N 1
ATOM 1187 C CA . GLU A 1 157 ? 8.653 -9.636 -3.219 1.00 90.19 157 GLU A CA 1
ATOM 1188 C C . GLU A 1 157 ? 7.937 -8.846 -2.116 1.00 90.19 157 GLU A C 1
ATOM 1190 O O . GLU A 1 157 ? 8.055 -7.629 -2.011 1.00 90.19 157 GLU A O 1
ATOM 1195 N N . PHE A 1 158 ? 7.144 -9.542 -1.301 1.00 92.75 158 PHE A N 1
ATOM 1196 C CA . PHE A 1 158 ? 6.450 -8.946 -0.164 1.00 92.75 158 PHE A CA 1
ATOM 1197 C C . PHE A 1 158 ? 7.136 -9.344 1.137 1.00 92.75 158 PHE A C 1
ATOM 1199 O O . PHE A 1 158 ? 7.196 -10.530 1.459 1.00 92.75 158 PHE A O 1
ATOM 1206 N N . ASP A 1 159 ? 7.571 -8.347 1.904 1.00 91.81 159 ASP A N 1
ATOM 1207 C CA . ASP A 1 159 ? 8.167 -8.534 3.223 1.00 91.81 159 ASP A CA 1
ATOM 1208 C C . ASP A 1 159 ? 7.201 -8.056 4.322 1.00 91.81 159 ASP A C 1
ATOM 1210 O O . ASP A 1 159 ? 6.986 -6.860 4.547 1.00 91.81 159 ASP A O 1
ATOM 1214 N N . LEU A 1 160 ? 6.591 -9.022 5.015 1.00 93.94 160 LEU A N 1
ATOM 1215 C CA . LEU A 1 160 ? 5.633 -8.766 6.092 1.00 93.94 160 LEU A CA 1
ATOM 1216 C C . LEU A 1 160 ? 6.282 -8.087 7.309 1.00 93.94 160 LEU A C 1
ATOM 1218 O O . LEU A 1 160 ? 5.634 -7.281 7.986 1.00 93.94 160 LEU A O 1
ATOM 1222 N N . ASP A 1 161 ? 7.539 -8.414 7.603 1.00 92.94 161 ASP A N 1
ATOM 1223 C CA . ASP A 1 161 ? 8.258 -7.884 8.760 1.00 92.94 161 ASP A CA 1
ATOM 1224 C C . ASP A 1 161 ? 8.710 -6.448 8.495 1.00 92.94 161 ASP A C 1
ATOM 1226 O O . ASP A 1 161 ? 8.569 -5.584 9.367 1.00 92.94 161 ASP A O 1
ATOM 1230 N N . GLN A 1 162 ? 9.153 -6.154 7.270 1.00 88.62 162 GLN A N 1
ATOM 1231 C CA . GLN A 1 162 ? 9.432 -4.790 6.829 1.00 88.62 162 GLN A CA 1
ATOM 1232 C C . GLN A 1 162 ? 8.185 -3.904 6.948 1.00 88.62 162 GLN A C 1
ATOM 1234 O O . GLN A 1 162 ? 8.250 -2.832 7.553 1.00 88.62 162 GLN A O 1
ATOM 1239 N N . VAL A 1 163 ? 7.027 -4.359 6.454 1.00 89.88 163 VAL A N 1
ATOM 1240 C CA . VAL A 1 163 ? 5.777 -3.586 6.551 1.00 89.88 163 VAL A CA 1
ATOM 1241 C C . VAL A 1 163 ? 5.381 -3.335 8.002 1.00 89.88 163 VAL A C 1
ATOM 1243 O O . VAL A 1 163 ? 5.034 -2.213 8.366 1.00 89.88 163 VAL A O 1
ATOM 1246 N N . ASN A 1 164 ? 5.459 -4.349 8.863 1.00 92.56 164 ASN A N 1
ATOM 1247 C CA . ASN A 1 164 ? 5.147 -4.166 10.279 1.00 92.56 164 ASN A CA 1
ATOM 1248 C C . ASN A 1 164 ? 6.155 -3.257 10.999 1.00 92.56 164 ASN A C 1
ATOM 1250 O O . ASN A 1 164 ? 5.767 -2.544 11.924 1.00 92.56 164 ASN A O 1
ATOM 1254 N N . THR A 1 165 ? 7.415 -3.237 10.562 1.00 89.31 165 THR A N 1
ATOM 1255 C CA . THR A 1 165 ? 8.425 -2.290 11.055 1.00 89.31 165 THR A CA 1
ATOM 1256 C C . THR A 1 165 ? 8.048 -0.855 10.691 1.00 89.31 165 THR A C 1
ATOM 1258 O O . THR A 1 165 ? 8.104 0.023 11.549 1.00 89.31 165 THR A O 1
ATOM 1261 N N . LEU A 1 166 ? 7.592 -0.618 9.456 1.00 84.69 166 LEU A N 1
ATOM 1262 C CA . LEU A 1 166 ? 7.107 0.694 9.016 1.00 84.69 166 LEU A CA 1
ATOM 1263 C C . LEU A 1 166 ? 5.842 1.125 9.774 1.00 84.69 166 LEU A C 1
ATOM 1265 O O . LEU A 1 166 ? 5.768 2.261 10.233 1.00 84.69 166 LEU A O 1
ATOM 1269 N N . LEU A 1 167 ? 4.882 0.217 9.977 1.00 85.38 167 LEU A N 1
ATOM 1270 C CA . LEU A 1 167 ? 3.650 0.493 10.733 1.00 85.38 167 LEU A CA 1
ATOM 1271 C C . LEU A 1 167 ? 3.896 0.800 12.217 1.00 85.38 167 LEU A C 1
ATOM 1273 O O . LEU A 1 167 ? 3.072 1.458 12.850 1.00 85.38 167 LEU A O 1
ATOM 1277 N N . ALA A 1 168 ? 5.003 0.315 12.784 1.00 86.19 168 ALA A N 1
ATOM 1278 C CA . ALA A 1 168 ? 5.378 0.578 14.170 1.00 86.19 168 ALA A CA 1
ATOM 1279 C C . ALA A 1 168 ? 6.045 1.950 14.372 1.00 86.19 168 ALA A C 1
ATOM 1281 O O . ALA A 1 168 ? 6.253 2.354 15.520 1.00 86.19 168 ALA A O 1
ATOM 1282 N N . ARG A 1 169 ? 6.391 2.665 13.290 1.00 81.06 169 ARG A N 1
ATOM 1283 C CA . ARG A 1 169 ? 6.980 4.006 13.381 1.00 81.06 169 ARG A CA 1
ATOM 1284 C C . ARG A 1 169 ? 5.982 4.976 14.026 1.00 81.06 169 ARG A C 1
ATOM 1286 O O . ARG A 1 169 ? 4.771 4.851 13.818 1.00 81.06 169 ARG A O 1
ATOM 1293 N N . PRO A 1 170 ? 6.461 5.943 14.825 1.00 74.50 170 PRO A N 1
ATOM 1294 C CA . PRO A 1 170 ? 5.597 6.979 15.367 1.00 74.50 170 PRO A CA 1
ATOM 1295 C C . PRO A 1 170 ? 4.889 7.736 14.233 1.00 74.50 170 PRO A C 1
ATOM 1297 O O . PRO A 1 170 ? 5.449 7.901 13.146 1.00 74.50 170 PRO A O 1
ATOM 1300 N N . PRO A 1 171 ? 3.657 8.220 14.466 1.00 70.69 171 PRO A N 1
ATOM 1301 C CA . PRO A 1 171 ? 2.930 8.964 13.454 1.00 70.69 171 PRO A CA 1
ATOM 1302 C C . PRO A 1 171 ? 3.713 10.211 13.051 1.00 70.69 171 PRO A C 1
ATOM 1304 O O . PRO A 1 171 ? 4.293 10.904 13.893 1.00 70.69 171 PRO A O 1
ATOM 1307 N N . MET A 1 172 ? 3.683 10.513 11.755 1.00 73.56 172 MET A N 1
ATOM 1308 C CA . MET A 1 172 ? 4.346 11.686 11.211 1.00 73.56 172 MET A CA 1
ATOM 1309 C C . MET A 1 172 ? 3.895 12.957 11.948 1.00 73.56 172 MET A C 1
ATOM 1311 O O . MET A 1 172 ? 2.688 13.157 12.141 1.00 73.56 172 MET A O 1
ATOM 1315 N N . PRO A 1 173 ? 4.824 13.853 12.339 1.00 77.25 173 PRO A N 1
ATOM 1316 C CA . PRO A 1 173 ? 4.452 15.125 12.932 1.00 77.25 173 PRO A CA 1
ATOM 1317 C C . PRO A 1 173 ? 3.487 15.876 12.019 1.00 77.25 173 PRO A C 1
ATOM 1319 O O . PRO A 1 173 ? 3.743 16.041 10.827 1.00 77.25 173 PRO A O 1
ATOM 1322 N N . LYS A 1 174 ? 2.389 16.374 12.591 1.00 72.38 174 LYS A N 1
ATOM 1323 C CA . LYS A 1 174 ? 1.312 17.024 11.835 1.00 72.38 174 LYS A CA 1
ATOM 1324 C C . LYS A 1 174 ? 1.782 18.078 10.816 1.00 72.38 174 LYS A C 1
ATOM 1326 O O . LYS A 1 174 ? 1.270 18.047 9.706 1.00 72.38 174 LYS A O 1
ATOM 1331 N N . PRO A 1 175 ? 2.752 18.969 11.109 1.00 79.38 175 PRO A N 1
ATOM 1332 C CA . PRO A 1 175 ? 3.219 19.937 10.113 1.00 79.38 175 PRO A CA 1
ATOM 1333 C C . PRO A 1 175 ? 3.765 19.288 8.838 1.00 79.38 175 PRO A C 1
ATOM 1335 O O . PRO A 1 175 ? 3.589 19.834 7.753 1.00 79.38 175 PRO A O 1
ATOM 1338 N N . LEU A 1 176 ? 4.407 18.128 8.976 1.00 73.44 176 LEU A N 1
ATOM 1339 C CA . LEU A 1 176 ? 4.976 17.381 7.867 1.00 73.44 176 LEU A CA 1
ATOM 1340 C C . LEU A 1 176 ? 3.912 16.559 7.136 1.00 73.44 176 LEU A C 1
ATOM 1342 O O . LEU A 1 176 ? 3.882 16.571 5.911 1.00 73.44 176 LEU A O 1
ATOM 1346 N N . ALA A 1 177 ? 2.983 15.947 7.875 1.00 72.62 177 ALA A N 1
ATOM 1347 C CA . ALA A 1 177 ? 1.819 15.297 7.278 1.00 72.62 177 ALA A CA 1
ATOM 1348 C C . ALA A 1 177 ? 0.987 16.300 6.458 1.00 72.62 177 ALA A C 1
ATOM 1350 O O . ALA A 1 177 ? 0.625 16.032 5.319 1.00 72.62 177 ALA A O 1
ATOM 1351 N N . ASP A 1 178 ? 0.753 17.499 6.996 1.00 72.88 178 ASP A N 1
ATOM 1352 C CA . ASP A 1 178 ? 0.042 18.560 6.287 1.00 72.88 178 ASP A CA 1
ATOM 1353 C C . ASP A 1 178 ? 0.852 19.098 5.089 1.00 72.88 178 ASP A C 1
ATOM 1355 O O . ASP A 1 178 ? 0.265 19.605 4.134 1.00 72.88 178 ASP A O 1
ATOM 1359 N N . LEU A 1 179 ? 2.191 19.048 5.138 1.00 74.88 179 LEU A N 1
ATOM 1360 C CA . LEU A 1 179 ? 3.046 19.401 4.001 1.00 74.88 179 LEU A CA 1
ATOM 1361 C C . LEU A 1 179 ? 2.914 18.365 2.883 1.00 74.88 179 LEU A C 1
ATOM 1363 O O . LEU A 1 179 ? 2.701 18.769 1.748 1.00 74.88 179 LEU A O 1
ATOM 1367 N N . LEU A 1 180 ? 2.962 17.071 3.207 1.00 69.81 180 LEU A N 1
ATOM 1368 C CA . LEU A 1 180 ? 2.732 15.988 2.247 1.00 69.81 180 LEU A CA 1
ATOM 1369 C C . LEU A 1 180 ? 1.351 16.082 1.604 1.00 69.81 180 LEU A C 1
ATOM 1371 O O . LEU A 1 180 ? 1.236 16.038 0.388 1.00 69.81 180 LEU A O 1
ATOM 1375 N N . VAL A 1 181 ? 0.309 16.323 2.402 1.00 66.94 181 VAL A N 1
ATOM 1376 C CA . VAL A 1 181 ? -1.057 16.517 1.887 1.00 66.94 181 VAL A CA 1
ATOM 1377 C C . VAL A 1 181 ? -1.151 17.716 0.937 1.00 66.94 181 VAL A C 1
ATOM 1379 O O . VAL A 1 181 ? -2.057 17.768 0.119 1.00 66.94 181 VAL A O 1
ATOM 1382 N N . ARG A 1 182 ? -0.254 18.702 1.036 1.00 67.31 182 ARG A N 1
ATOM 1383 C CA . ARG A 1 182 ? -0.230 19.871 0.141 1.00 67.31 182 ARG A CA 1
ATOM 1384 C C . ARG A 1 182 ? 0.734 19.722 -1.029 1.00 67.31 182 ARG A C 1
ATOM 1386 O O . ARG A 1 182 ? 0.579 20.437 -2.018 1.00 67.31 182 ARG A O 1
ATOM 1393 N N . ALA A 1 183 ? 1.729 18.853 -0.905 1.00 65.50 183 ALA A N 1
ATOM 1394 C CA . ALA A 1 183 ? 2.631 18.500 -1.980 1.00 65.50 183 ALA A CA 1
ATOM 1395 C C . ALA A 1 183 ? 1.852 17.623 -2.965 1.00 65.50 183 ALA A C 1
ATOM 1397 O O . ALA A 1 183 ? 1.730 16.415 -2.806 1.00 65.50 183 ALA A O 1
ATOM 1398 N N . HIS A 1 184 ? 1.244 18.264 -3.954 1.00 52.56 184 HIS A N 1
ATOM 1399 C CA . HIS A 1 184 ? 0.633 17.589 -5.088 1.00 52.56 184 HIS A CA 1
ATOM 1400 C C . HIS A 1 184 ? 1.414 17.957 -6.346 1.00 52.56 184 HIS A C 1
ATOM 1402 O O . HIS A 1 184 ? 1.711 19.136 -6.562 1.00 52.56 184 HIS A O 1
ATOM 1408 N N . GLY A 1 185 ? 1.713 16.955 -7.172 1.00 54.25 185 GLY A N 1
ATOM 1409 C CA . GLY A 1 185 ? 2.424 17.111 -8.438 1.00 54.25 185 GLY A CA 1
ATOM 1410 C C . GLY A 1 185 ? 3.852 16.548 -8.429 1.00 54.25 185 GLY A C 1
ATOM 1411 O O . GLY A 1 185 ? 4.292 15.987 -7.424 1.00 54.25 185 GLY A O 1
ATOM 1412 N N . PRO A 1 186 ? 4.579 16.702 -9.551 1.00 46.06 186 PRO A N 1
ATOM 1413 C CA . PRO A 1 186 ? 5.906 16.118 -9.734 1.00 46.06 186 PRO A CA 1
ATOM 1414 C C . PRO A 1 186 ? 6.881 16.626 -8.661 1.00 46.06 186 PRO A C 1
ATOM 1416 O O . PRO A 1 186 ? 7.085 17.835 -8.522 1.00 46.06 186 PRO A O 1
ATOM 1419 N N . GLY A 1 187 ? 7.450 15.694 -7.890 1.00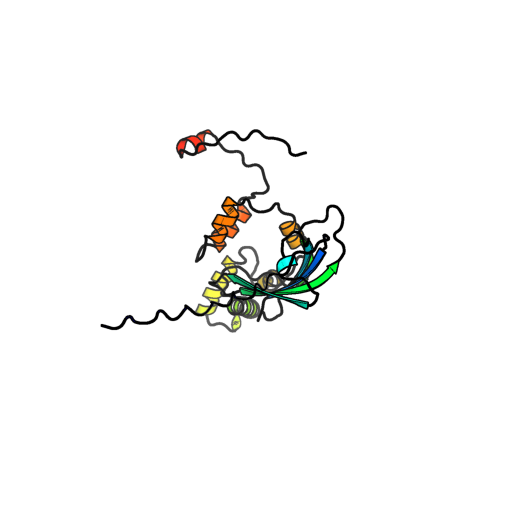 56.72 187 GLY A N 1
ATOM 1420 C CA . GLY A 1 187 ? 8.322 15.960 -6.736 1.00 56.72 187 GLY A CA 1
ATOM 1421 C C . GLY A 1 187 ? 7.693 15.656 -5.368 1.00 56.72 187 GLY A C 1
ATOM 1422 O O . GLY A 1 187 ? 8.363 15.798 -4.345 1.00 56.72 187 GLY A O 1
ATOM 1423 N N . ALA A 1 188 ? 6.425 15.229 -5.317 1.00 62.69 188 ALA A N 1
ATOM 1424 C CA . ALA A 1 188 ? 5.834 14.684 -4.093 1.00 62.69 188 ALA A CA 1
ATOM 1425 C C . ALA A 1 188 ? 6.536 13.382 -3.657 1.00 62.69 188 ALA A C 1
ATOM 1427 O O . ALA A 1 188 ? 6.842 13.245 -2.471 1.00 62.69 188 ALA A O 1
ATOM 1428 N N . GLY A 1 189 ? 6.888 12.502 -4.607 1.00 61.94 189 GLY A N 1
ATOM 1429 C CA . GLY A 1 189 ? 7.720 11.318 -4.363 1.00 61.94 189 GLY A CA 1
ATOM 1430 C C . GLY A 1 189 ? 9.086 11.670 -3.763 1.00 61.94 189 GLY A C 1
ATOM 1431 O O . GLY A 1 189 ? 9.442 11.160 -2.704 1.00 61.94 189 GLY A O 1
ATOM 1432 N N . ASP A 1 190 ? 9.791 12.656 -4.333 1.00 66.62 190 ASP A N 1
ATOM 1433 C CA . ASP A 1 190 ? 11.074 13.143 -3.793 1.00 66.62 190 ASP A CA 1
ATOM 1434 C C . ASP A 1 190 ? 10.955 13.643 -2.342 1.00 66.62 190 ASP A C 1
ATOM 1436 O O . ASP A 1 190 ? 11.874 13.481 -1.534 1.00 66.62 190 ASP A O 1
ATOM 1440 N N . LEU A 1 191 ? 9.831 14.281 -1.992 1.00 69.12 191 LEU A N 1
ATOM 1441 C CA . LEU A 1 191 ? 9.577 14.746 -0.631 1.00 69.12 191 LEU A CA 1
ATOM 1442 C C . LEU A 1 191 ? 9.339 13.574 0.329 1.00 69.12 191 LEU A C 1
ATOM 1444 O O . LEU A 1 191 ? 9.859 13.610 1.445 1.00 69.12 191 LEU A O 1
ATOM 1448 N N . ILE A 1 192 ? 8.584 12.554 -0.086 1.00 69.56 192 ILE A N 1
ATOM 1449 C CA . ILE A 1 192 ? 8.383 11.321 0.689 1.00 69.56 192 ILE A CA 1
ATOM 1450 C C . ILE A 1 192 ? 9.736 10.642 0.925 1.00 69.56 192 ILE A C 1
ATOM 1452 O O . ILE A 1 192 ? 10.108 10.417 2.078 1.00 69.56 192 ILE A O 1
ATOM 1456 N N . ASP A 1 193 ? 10.530 10.451 -0.128 1.00 66.69 193 ASP A N 1
ATOM 1457 C CA . ASP A 1 193 ? 11.871 9.869 -0.050 1.00 66.69 193 ASP A CA 1
ATOM 1458 C C . ASP A 1 193 ? 12.787 10.660 0.891 1.00 66.69 193 ASP A C 1
ATOM 1460 O O . ASP A 1 193 ? 13.518 10.098 1.715 1.00 66.69 193 ASP A O 1
ATOM 1464 N N . LEU A 1 194 ? 12.758 11.992 0.805 1.00 70.75 194 LEU A N 1
ATOM 1465 C CA . LEU A 1 194 ? 13.561 12.855 1.665 1.00 70.75 194 LEU A CA 1
ATOM 1466 C C . LEU A 1 194 ? 13.137 12.745 3.134 1.00 70.75 194 LEU A C 1
ATOM 1468 O O . LEU A 1 194 ? 13.993 12.716 4.020 1.00 70.75 194 LEU A O 1
ATOM 1472 N N . ILE A 1 195 ? 11.834 12.652 3.396 1.00 72.00 195 ILE A N 1
ATOM 1473 C CA . ILE A 1 195 ? 11.269 12.446 4.732 1.00 72.00 195 ILE A CA 1
ATOM 1474 C C . ILE A 1 195 ? 11.687 11.091 5.302 1.00 72.00 195 ILE A C 1
ATOM 1476 O O . ILE A 1 195 ? 12.117 11.017 6.457 1.00 72.00 195 ILE A O 1
ATOM 1480 N N . GLU A 1 196 ? 11.610 10.029 4.503 1.00 68.38 196 GLU A N 1
ATOM 1481 C CA . GLU A 1 196 ? 12.023 8.692 4.920 1.00 68.38 196 GLU A CA 1
ATOM 1482 C C . GLU A 1 196 ? 13.518 8.642 5.246 1.00 68.38 196 GLU A C 1
ATOM 1484 O O . GLU A 1 196 ? 13.909 8.111 6.293 1.00 68.38 196 GLU A O 1
ATOM 1489 N N . ARG A 1 197 ? 14.350 9.272 4.407 1.00 68.94 197 ARG A N 1
ATOM 1490 C CA . ARG A 1 197 ? 15.807 9.364 4.595 1.00 68.94 197 ARG A CA 1
ATOM 1491 C C . ARG A 1 197 ? 16.218 10.257 5.759 1.00 68.94 197 ARG A C 1
ATOM 1493 O O . ARG A 1 197 ? 17.282 10.033 6.333 1.00 68.94 197 ARG A O 1
ATOM 1500 N N . ALA A 1 198 ? 15.410 11.257 6.112 1.00 68.75 198 ALA A N 1
ATOM 1501 C CA . ALA A 1 198 ? 15.708 12.183 7.202 1.00 68.75 198 ALA A CA 1
ATOM 1502 C C . ALA A 1 198 ? 15.720 11.509 8.585 1.00 68.75 198 ALA A C 1
ATOM 1504 O O . ALA A 1 198 ? 16.228 12.104 9.534 1.00 68.75 198 ALA A O 1
ATOM 1505 N N . GLY A 1 199 ? 15.195 10.282 8.713 1.00 64.06 199 GLY A N 1
ATOM 1506 C CA . GLY A 1 199 ? 15.278 9.518 9.958 1.00 64.06 199 GLY A CA 1
ATOM 1507 C C . GLY A 1 199 ? 14.586 10.230 11.121 1.00 64.06 199 GLY A C 1
ATOM 1508 O O . GLY A 1 199 ? 15.173 10.391 12.190 1.00 64.06 199 GLY A O 1
ATOM 1509 N N . LEU A 1 200 ? 13.336 10.659 10.907 1.00 66.56 200 LEU A N 1
ATOM 1510 C CA . LEU A 1 200 ? 12.532 11.438 11.866 1.00 66.56 200 LEU A CA 1
ATOM 1511 C C . LEU A 1 200 ? 12.282 10.743 13.213 1.00 66.56 200 LEU A C 1
ATOM 1513 O O . LEU A 1 200 ? 11.775 11.361 14.146 1.00 66.56 200 LEU A O 1
ATOM 1517 N N . ASP A 1 201 ? 12.651 9.471 13.314 1.00 62.09 201 ASP A N 1
ATOM 1518 C CA . ASP A 1 201 ? 12.492 8.635 14.497 1.00 62.09 201 ASP A CA 1
ATOM 1519 C C . ASP A 1 201 ? 13.610 8.863 15.541 1.00 62.09 201 ASP A C 1
ATOM 1521 O O . ASP A 1 201 ? 13.579 8.273 16.621 1.00 62.09 201 ASP A O 1
ATOM 1525 N N . GLY A 1 202 ? 14.606 9.713 15.238 1.00 58.03 202 GLY A N 1
ATOM 1526 C CA . GLY A 1 202 ? 15.759 10.001 16.099 1.00 58.03 202 GLY A CA 1
ATOM 1527 C C . GLY A 1 202 ? 15.887 11.471 16.542 1.00 58.03 202 GLY A C 1
ATOM 1528 O O . GLY A 1 202 ? 15.445 12.383 15.844 1.00 58.03 202 GLY A O 1
ATOM 1529 N N . PRO A 1 203 ? 16.523 11.748 17.700 1.00 56.00 203 PRO A N 1
ATOM 1530 C CA . PRO A 1 203 ? 16.794 13.113 18.138 1.00 56.00 203 PRO A CA 1
ATOM 1531 C C . PRO A 1 203 ? 17.812 13.794 17.212 1.00 56.00 203 PRO A C 1
ATOM 1533 O O . PRO A 1 203 ? 18.941 13.329 17.059 1.00 56.00 203 PRO A O 1
ATOM 1536 N N . VAL A 1 204 ? 17.433 14.935 16.637 1.00 62.88 204 VAL A N 1
ATOM 1537 C CA . VAL A 1 204 ? 18.334 15.772 15.833 1.00 62.88 204 VAL A CA 1
ATOM 1538 C C . VAL A 1 204 ? 19.056 16.766 16.742 1.00 62.88 204 VAL A C 1
ATOM 1540 O O . VAL A 1 204 ? 18.428 17.542 17.465 1.00 62.88 204 VAL A O 1
ATOM 1543 N N . LEU A 1 205 ? 20.389 16.773 16.690 1.00 56.16 205 LEU A N 1
ATOM 1544 C CA . LEU A 1 205 ? 21.193 17.827 17.306 1.00 56.16 205 LEU A CA 1
ATOM 1545 C C . LEU A 1 205 ? 21.147 19.067 16.412 1.00 56.16 205 LEU A C 1
ATOM 1547 O O . LEU A 1 205 ? 21.746 19.097 15.341 1.00 56.16 205 LEU A O 1
ATOM 1551 N N . LEU A 1 206 ? 20.427 20.094 16.857 1.00 57.66 206 LEU A N 1
ATOM 1552 C CA . LEU A 1 206 ? 20.409 21.386 16.182 1.00 57.66 206 LEU A CA 1
ATOM 1553 C C . LEU A 1 206 ? 21.659 22.182 16.570 1.00 57.66 206 LEU A C 1
ATOM 1555 O O . LEU A 1 206 ? 21.845 22.518 17.743 1.00 57.66 206 LEU A O 1
ATOM 1559 N N . ASP A 1 207 ? 22.494 22.517 15.585 1.00 65.12 207 ASP A N 1
ATOM 1560 C CA . ASP A 1 207 ? 23.531 23.531 15.765 1.00 65.12 207 ASP A CA 1
ATOM 1561 C C . ASP A 1 207 ? 22.857 24.901 15.906 1.00 65.12 207 ASP A C 1
ATOM 1563 O O . ASP A 1 207 ? 22.357 25.500 14.948 1.00 65.12 207 ASP A O 1
ATOM 1567 N N . THR A 1 208 ? 22.836 25.405 17.135 1.00 63.19 208 THR A N 1
ATOM 1568 C CA . THR A 1 208 ? 22.233 26.695 17.473 1.00 63.19 208 THR A CA 1
ATOM 1569 C C . THR A 1 208 ? 22.942 27.868 16.794 1.00 63.19 208 THR A C 1
ATOM 1571 O O . THR A 1 208 ? 22.316 28.907 16.585 1.00 63.19 208 THR A O 1
ATOM 1574 N N . ALA A 1 209 ? 24.206 27.711 16.382 1.00 57.91 209 ALA A N 1
ATOM 1575 C CA . ALA A 1 209 ? 24.934 28.727 15.629 1.00 57.91 209 ALA A CA 1
ATOM 1576 C C . ALA A 1 209 ? 24.521 28.774 14.148 1.00 57.91 209 ALA A C 1
ATOM 1578 O O . ALA A 1 209 ? 24.591 29.840 13.536 1.00 57.91 209 ALA A O 1
ATOM 1579 N N . ALA A 1 210 ? 24.073 27.654 13.571 1.00 51.41 210 ALA A N 1
ATOM 1580 C CA . ALA A 1 210 ? 23.512 27.607 12.221 1.00 51.41 210 ALA A CA 1
ATOM 1581 C C . ALA A 1 210 ? 22.083 28.177 12.194 1.00 51.41 210 ALA A C 1
ATOM 1583 O O . ALA A 1 210 ? 21.802 29.074 11.405 1.00 51.41 210 ALA A O 1
ATOM 1584 N N . ALA A 1 211 ? 21.228 27.768 13.137 1.00 52.06 211 ALA A N 1
ATOM 1585 C CA . ALA A 1 211 ? 19.845 28.251 13.242 1.00 52.06 211 ALA A CA 1
ATOM 1586 C C . ALA A 1 211 ? 19.731 29.777 13.443 1.00 52.06 211 ALA A C 1
ATOM 1588 O O . ALA A 1 211 ? 18.797 30.408 12.947 1.00 52.06 211 ALA A O 1
ATOM 1589 N N . ALA A 1 212 ? 20.699 30.386 14.138 1.00 52.00 212 ALA A N 1
ATOM 1590 C CA . ALA A 1 212 ? 20.744 31.830 14.357 1.00 52.00 212 ALA A CA 1
ATOM 1591 C C . ALA A 1 212 ? 21.076 32.642 13.089 1.00 52.00 212 ALA A C 1
ATOM 1593 O O . ALA A 1 212 ? 20.712 33.816 13.022 1.00 52.00 212 ALA A O 1
ATOM 1594 N N . ARG A 1 213 ? 21.745 32.050 12.085 1.00 51.38 213 ARG A N 1
ATOM 1595 C CA . ARG A 1 213 ? 22.040 32.728 10.806 1.00 51.38 213 ARG A CA 1
ATOM 1596 C C . ARG A 1 213 ? 20.805 32.839 9.910 1.00 51.38 213 ARG A C 1
ATOM 1598 O O . ARG A 1 213 ? 20.679 33.833 9.203 1.00 51.38 213 ARG A O 1
ATOM 1605 N N . ASP A 1 214 ? 19.880 31.889 10.026 1.00 53.41 214 ASP A N 1
ATOM 1606 C CA . ASP A 1 214 ? 18.687 31.790 9.173 1.00 53.41 214 ASP A CA 1
ATOM 1607 C C . ASP A 1 214 ? 17.425 32.405 9.810 1.00 53.41 214 ASP A C 1
ATOM 1609 O O . ASP A 1 214 ? 16.316 32.254 9.302 1.00 53.41 214 ASP A O 1
ATOM 1613 N N . GLY A 1 215 ? 17.566 33.116 10.936 1.00 41.38 215 GLY A N 1
ATOM 1614 C CA . GLY A 1 215 ? 16.462 33.839 11.581 1.00 41.38 215 GLY A CA 1
ATOM 1615 C C . GLY A 1 215 ? 15.404 32.948 12.248 1.00 41.38 215 GLY A C 1
ATOM 1616 O O . GLY A 1 215 ? 14.348 33.443 12.651 1.00 41.38 215 GLY A O 1
ATOM 1617 N N . VAL A 1 216 ? 15.667 31.647 12.406 1.00 46.75 216 VAL A N 1
ATOM 1618 C CA . VAL A 1 216 ? 14.726 30.703 13.021 1.00 46.75 216 VAL A CA 1
ATOM 1619 C C . VAL A 1 216 ? 14.826 30.796 14.545 1.00 46.75 216 VAL A C 1
ATOM 1621 O O . VAL A 1 216 ? 15.806 30.377 15.159 1.00 46.75 216 VAL A O 1
ATOM 1624 N N . THR A 1 217 ? 13.793 31.355 15.182 1.00 38.75 217 THR A N 1
ATOM 1625 C CA . THR A 1 217 ? 13.715 31.457 16.648 1.00 38.75 217 THR A CA 1
ATOM 1626 C C . THR A 1 217 ? 13.012 30.223 17.212 1.00 38.75 217 THR A C 1
ATOM 1628 O O . THR A 1 217 ? 11.803 30.071 17.053 1.00 38.75 217 THR A O 1
ATOM 1631 N N . PHE A 1 218 ? 13.744 29.346 17.900 1.00 48.59 218 PHE A N 1
ATOM 1632 C CA . PHE A 1 218 ? 13.149 28.209 18.607 1.00 48.59 218 PHE A CA 1
ATOM 1633 C C . PHE A 1 218 ? 12.744 28.609 20.032 1.00 48.59 218 PHE A C 1
ATOM 1635 O O . PHE A 1 218 ? 13.574 29.056 20.826 1.00 48.59 218 PHE A O 1
ATOM 1642 N N . ALA A 1 219 ? 11.476 28.402 20.393 1.00 38.94 219 ALA A N 1
ATOM 1643 C CA . ALA A 1 219 ? 11.071 28.384 21.794 1.00 38.94 219 ALA A CA 1
ATOM 1644 C C . ALA A 1 219 ? 11.623 27.103 22.443 1.00 38.94 219 ALA A C 1
ATOM 1646 O O . ALA A 1 219 ? 11.377 26.003 21.949 1.00 38.94 219 ALA A O 1
ATOM 1647 N N . ARG A 1 220 ? 12.375 27.227 23.548 1.00 34.38 220 ARG A N 1
ATOM 1648 C CA . ARG A 1 220 ? 12.810 26.077 24.363 1.00 34.38 220 ARG A CA 1
ATOM 1649 C C . ARG A 1 220 ? 11.572 25.351 24.898 1.00 34.38 220 ARG A C 1
ATOM 1651 O O . ARG A 1 220 ? 11.038 25.739 25.933 1.00 34.38 220 ARG A O 1
ATOM 1658 N N . ALA A 1 221 ? 11.139 24.288 24.229 1.00 34.59 221 ALA A N 1
ATOM 1659 C CA . ALA A 1 221 ? 10.270 23.300 24.846 1.00 34.59 221 ALA A CA 1
ATOM 1660 C C . ALA A 1 221 ? 11.133 22.494 25.824 1.00 34.59 221 ALA A C 1
ATOM 1662 O O . ALA A 1 221 ? 12.089 21.825 25.430 1.00 34.59 221 ALA A O 1
ATOM 1663 N N . ALA A 1 222 ? 10.859 22.635 27.120 1.00 32.81 222 ALA A N 1
ATOM 1664 C CA . ALA A 1 222 ? 11.463 21.786 28.132 1.00 32.81 222 ALA A CA 1
ATOM 1665 C C . ALA A 1 222 ? 11.107 20.326 27.818 1.00 32.81 222 ALA A C 1
ATOM 1667 O O . ALA A 1 222 ? 9.944 20.018 27.566 1.00 32.81 222 ALA A O 1
ATOM 1668 N N . LEU A 1 223 ? 12.111 19.447 27.840 1.00 37.03 223 LEU A N 1
ATOM 1669 C CA . LEU A 1 223 ? 11.937 17.997 27.846 1.00 37.03 223 LEU A CA 1
ATOM 1670 C C . LEU A 1 223 ? 11.104 17.615 29.080 1.00 37.03 223 LEU A C 1
ATOM 1672 O O . LEU A 1 223 ? 11.649 17.383 30.156 1.00 37.03 223 LEU A O 1
ATOM 1676 N N . GLN A 1 224 ? 9.780 17.603 28.947 1.00 30.95 224 GLN A N 1
ATOM 1677 C CA . GLN A 1 224 ? 8.908 16.892 29.869 1.00 30.95 224 GLN A CA 1
ATOM 1678 C C . GLN A 1 224 ? 8.834 15.454 29.376 1.00 30.95 224 GLN A C 1
ATOM 1680 O O . GLN A 1 224 ? 8.243 15.156 28.341 1.00 30.95 224 GLN A O 1
ATOM 1685 N N . THR A 1 225 ? 9.505 14.576 30.112 1.00 33.34 225 THR A N 1
ATOM 1686 C CA . THR A 1 225 ? 9.315 13.130 30.054 1.00 33.34 225 THR A CA 1
ATOM 1687 C C . THR A 1 225 ? 7.830 12.823 30.234 1.00 33.34 225 THR A C 1
ATOM 1689 O O . THR A 1 225 ? 7.232 13.259 31.221 1.00 33.34 225 THR A O 1
ATOM 1692 N N . TRP A 1 226 ? 7.239 12.120 29.270 1.00 27.09 226 TRP A N 1
ATOM 1693 C CA . TRP A 1 226 ? 5.857 11.651 29.347 1.00 27.09 226 TRP A CA 1
ATOM 1694 C C . TRP A 1 226 ? 5.772 10.491 30.362 1.00 27.09 226 TRP A C 1
ATOM 1696 O O . TRP A 1 226 ? 6.710 9.689 30.397 1.00 27.09 226 TRP A O 1
ATOM 1706 N N . PRO A 1 227 ? 4.730 10.435 31.216 1.00 35.09 227 PRO A N 1
ATOM 1707 C CA . PRO A 1 227 ? 4.480 9.308 32.116 1.00 35.09 227 PRO A CA 1
ATOM 1708 C C . PRO A 1 227 ? 4.043 8.041 31.373 1.00 35.09 227 PRO A C 1
ATOM 1710 O O . PRO A 1 227 ? 3.465 8.168 30.269 1.00 35.09 227 PRO A O 1
#

Radius of gyration: 24.06 Å; chains: 1; bounding box: 74×58×62 Å

Foldseek 3Di:
DDDDDDDPDPDPDPPPPLFDDADPAKWWFFKKKWWPPAVPTWIWTKTAISVVVCCRQAPDAQGWDWDFDAPQLTTIMIIGGHDIGHDDDVDQRMATPDIWFDDAQPPQNHRVSSVCLLVCLVPVPVDDPVVSVVSVVVCCVRPVPADSVCSNVVRTDDDRVVVRVVSPQDDDDPVLVVVLVVPHDDCSSVSVVVVVVVPPSDDDDDPPVVCVVVVNDDDDDPPDDDD

Organism: NCBI:txid1259133